Protein AF-A0A7J9DFS8-F1 (afdb_monomer)

Solvent-accessible surface area (backbone atoms only — not comparable to full-atom values): 11452 Å² total; per-residue (Å²): 139,85,85,84,82,80,86,77,83,80,78,73,83,86,70,65,56,73,70,56,47,52,52,53,49,53,52,50,54,52,55,54,50,56,78,73,40,99,62,87,48,68,60,58,54,51,52,51,50,52,50,54,50,52,53,50,48,53,54,49,53,52,53,50,52,51,49,52,52,50,49,56,48,50,52,52,54,48,50,54,44,54,76,72,54,89,82,58,70,66,62,54,52,48,53,54,49,50,51,51,51,51,53,52,50,56,49,49,54,52,53,50,53,54,52,51,54,61,57,62,73,71,71,86,78,89,78,86,83,84,57,73,69,56,53,51,50,44,52,52,50,52,51,51,46,52,51,50,53,51,53,49,53,51,50,51,46,65,81,37,68,74,79,67,71,82,80,53,74,68,64,60,60,65,72,75,64,80,71,86,81,81,78,86,83,132

Mean predicted aligned error: 16.94 Å

pLDDT: mean 71.05, std 12.94, range [41.97, 89.38]

Secondary structure (DSSP, 8-state):
----------PPP----HHHHHHHHHHHHHHHHHHH-SS--HHHHHHHHHHHHHHHHHHHHHHHHHHHHHHHHHHHHHHHHHHT-S--HHHHHHHHHHHHHHHHHHHHHHHHHHHHHHHHTT-------S-HHHHHHHHHHHHHHHHHHHHHHHHHHHH---------GGGHHHHH----------

InterPro domains:
  IPR004320 Protein BPS1, chloroplastic [PF03087] (64-179)

Nearest PDB structures (foldseek):
  8ek4-assembly1_A  TM=5.040E-01  e=9.420E-01  synthetic construct
  7e0g-assembly1_A  TM=3.802E-01  e=1.824E+00  Homo sapiens

Radius of gyration: 29.45 Å; Cα contacts (8 Å, |Δi|>4): 48; chains: 1; bounding box: 46×96×92 Å

Foldseek 3Di:
DDDDDDDDDDDDPPDDDPVVVVVVVVVVVQVVVVVVDPDRAPLNLLVVLLVVLVVLVVVLVVLVVVLVVLLVVLVVVVVVVVVVPDDDPPSVVVSVVVNVVSVVVSVVSLVVSVVVLVVSVPDDDDDDDDDPVVVVVSVVSVVVSVVSSVVSVVVSCVVDVPPDPPPDVPVVVVVPPPDDDDDDDD

Organism: NCBI:txid34281

Structure (mmCIF, N/CA/C/O backbone):
data_AF-A0A7J9DFS8-F1
#
_entry.id   AF-A0A7J9DFS8-F1
#
loop_
_atom_site.group_PDB
_atom_site.id
_atom_site.type_symbol
_atom_site.label_atom_id
_atom_site.label_alt_id
_atom_site.label_comp_id
_atom_site.label_asym_id
_atom_site.label_entity_id
_atom_site.label_seq_id
_atom_site.pdbx_PDB_ins_code
_atom_site.Cartn_x
_atom_site.Cartn_y
_atom_site.Cartn_z
_atom_site.occupancy
_atom_site.B_iso_or_equiv
_atom_site.auth_seq_id
_atom_site.auth_comp_id
_atom_site.auth_asym_id
_atom_site.auth_atom_id
_atom_site.pdbx_PDB_model_num
ATOM 1 N N . MET A 1 1 ? -7.631 63.318 10.198 1.00 44.06 1 MET A N 1
ATOM 2 C CA . MET A 1 1 ? -8.044 62.377 11.264 1.00 44.06 1 MET A CA 1
ATOM 3 C C . MET A 1 1 ? -8.185 60.988 10.648 1.00 44.06 1 MET A C 1
ATOM 5 O O . MET A 1 1 ? -8.944 60.849 9.701 1.00 44.06 1 MET A O 1
ATOM 9 N N . LYS A 1 2 ? -7.389 59.998 11.077 1.00 46.69 2 LYS A N 1
ATOM 10 C CA . LYS A 1 2 ? -7.352 58.640 10.490 1.00 46.69 2 LYS A CA 1
ATOM 11 C C . LYS A 1 2 ? -8.192 57.703 11.367 1.00 46.69 2 LYS A C 1
ATOM 13 O O . LYS A 1 2 ? -7.861 57.527 12.536 1.00 46.69 2 LYS A O 1
ATOM 18 N N . ALA A 1 3 ? -9.269 57.132 10.832 1.00 54.44 3 ALA A N 1
ATOM 19 C CA . ALA A 1 3 ? -10.082 56.155 11.556 1.00 54.44 3 ALA A CA 1
ATOM 20 C C . ALA A 1 3 ? -9.361 54.794 11.597 1.00 54.44 3 ALA A C 1
ATOM 22 O O . ALA A 1 3 ? -8.960 54.269 10.560 1.00 54.44 3 ALA A O 1
ATOM 23 N N . LYS A 1 4 ? -9.173 54.241 12.802 1.00 59.50 4 LYS A N 1
ATOM 24 C CA . LYS A 1 4 ? -8.678 52.874 13.030 1.00 59.50 4 LYS A CA 1
ATOM 25 C C . LYS A 1 4 ? -9.827 51.891 12.801 1.00 59.50 4 LYS A C 1
ATOM 27 O O . LYS A 1 4 ? -10.787 51.896 13.566 1.00 59.50 4 LYS A O 1
ATOM 32 N N . SER A 1 5 ? -9.725 51.035 11.789 1.00 57.22 5 SER A N 1
ATOM 33 C CA . SER A 1 5 ? -10.599 49.870 11.640 1.00 57.22 5 SER A CA 1
ATOM 34 C C . SER A 1 5 ? -9.994 48.671 12.380 1.00 57.22 5 SER A C 1
ATOM 36 O O . SER A 1 5 ? -8.874 48.248 12.104 1.00 57.22 5 SER A O 1
ATOM 38 N N . HIS A 1 6 ? -10.736 48.119 13.342 1.00 59.75 6 HIS A N 1
ATOM 39 C CA . HIS A 1 6 ? -10.428 46.821 13.939 1.00 59.75 6 HIS A CA 1
ATOM 40 C C . HIS A 1 6 ? -11.110 45.730 13.112 1.00 59.75 6 HIS A C 1
ATOM 42 O O . HIS A 1 6 ? -12.331 45.588 13.157 1.00 59.75 6 HIS A O 1
ATOM 48 N N . ALA A 1 7 ? -10.324 44.955 12.365 1.00 56.62 7 ALA A N 1
ATOM 49 C CA . ALA A 1 7 ? -10.791 43.700 11.792 1.00 56.62 7 ALA A CA 1
ATOM 50 C C . ALA A 1 7 ? -11.030 42.706 12.943 1.00 56.62 7 ALA A C 1
ATOM 52 O O . ALA A 1 7 ? -10.085 42.251 13.584 1.00 56.62 7 ALA A O 1
ATOM 53 N N . ARG A 1 8 ? -12.298 42.420 13.257 1.00 62.53 8 ARG A N 1
ATOM 54 C CA . ARG A 1 8 ? -12.674 41.332 14.168 1.00 62.53 8 ARG A CA 1
ATOM 55 C C . ARG A 1 8 ? -12.737 40.041 13.358 1.00 62.53 8 ARG A C 1
ATOM 57 O O . ARG A 1 8 ? -13.562 39.921 12.458 1.00 62.53 8 ARG A O 1
ATOM 64 N N . SER A 1 9 ? -11.845 39.102 13.657 1.00 63.22 9 SER A N 1
ATOM 65 C CA . SER A 1 9 ? -11.876 37.758 13.082 1.00 63.22 9 SER A CA 1
ATOM 66 C C . SER A 1 9 ? -13.084 37.002 13.630 1.00 63.22 9 SER A C 1
ATOM 68 O O . SER A 1 9 ? -13.204 36.822 14.840 1.00 63.22 9 SER A O 1
ATOM 70 N N . ASN A 1 10 ? -13.966 36.547 12.745 1.00 58.59 10 ASN A N 1
ATOM 71 C CA . ASN A 1 10 ? -15.066 35.664 13.110 1.00 58.59 10 ASN A CA 1
ATOM 72 C C . ASN A 1 10 ? -14.534 34.225 13.111 1.00 58.59 10 ASN A C 1
ATOM 74 O O . ASN A 1 10 ? -14.254 33.671 12.048 1.00 58.59 10 ASN A O 1
ATOM 78 N N . SER A 1 11 ? -14.350 33.626 14.287 1.00 65.75 11 SER A N 1
ATOM 79 C CA . SER A 1 11 ? -14.061 32.197 14.405 1.00 65.75 11 SER A CA 1
ATOM 80 C C . SER A 1 11 ? -15.321 31.390 14.084 1.00 65.75 11 SER A C 1
ATOM 82 O O . SER A 1 11 ? -16.392 31.631 14.639 1.00 65.75 11 SER A O 1
ATOM 84 N N . LEU A 1 12 ? -15.192 30.424 13.172 1.00 60.19 12 LEU A N 1
ATOM 85 C CA . LEU A 1 12 ? -16.220 29.409 12.945 1.00 60.19 12 LEU A CA 1
ATOM 86 C C . LEU A 1 12 ? -16.401 28.582 14.231 1.00 60.19 12 LEU A C 1
ATOM 88 O O . LEU A 1 12 ? -15.422 28.368 14.950 1.00 60.19 12 LEU A O 1
ATOM 92 N N . PRO A 1 13 ? -17.619 28.111 14.547 1.00 59.66 13 PRO A N 1
ATOM 93 C CA . PRO A 1 13 ? -17.831 27.291 15.730 1.00 59.66 13 PRO A CA 1
ATOM 94 C C . PRO A 1 13 ? -17.006 26.002 15.628 1.00 59.66 13 PRO A C 1
ATOM 96 O O . PRO A 1 13 ? -17.228 25.181 14.745 1.00 59.66 13 PRO A O 1
ATOM 99 N N . SER A 1 14 ? -16.087 25.798 16.573 1.00 61.72 14 SER A N 1
ATOM 100 C CA . SER A 1 14 ? -15.217 24.614 16.692 1.00 61.72 14 SER A CA 1
ATOM 101 C C . SER A 1 14 ? -15.959 23.339 17.113 1.00 61.72 14 SER A C 1
ATOM 103 O O . SER A 1 14 ? -15.336 22.377 17.553 1.00 61.72 14 SER A O 1
ATOM 105 N N . LYS A 1 15 ? -17.295 23.350 17.091 1.00 64.19 15 LYS A N 1
ATOM 106 C CA . LYS A 1 15 ? -18.105 22.268 17.642 1.00 64.19 15 LYS A CA 1
ATOM 107 C C . LYS A 1 15 ? -18.129 21.119 16.643 1.00 64.19 15 LYS A C 1
ATOM 109 O O . LYS A 1 15 ? -18.792 21.208 15.611 1.00 64.19 15 LYS A O 1
ATOM 114 N N . SER A 1 16 ? -17.397 20.056 16.968 1.00 70.69 16 SER A N 1
ATOM 115 C CA . SER A 1 16 ? -17.467 18.772 16.277 1.00 70.69 16 SER A CA 1
ATOM 116 C C . SER A 1 16 ? -18.929 18.335 16.174 1.00 70.69 16 SER A C 1
ATOM 118 O O . SER A 1 16 ? -19.709 18.516 17.113 1.00 70.69 16 SER A O 1
ATOM 120 N N . HIS A 1 17 ? -19.309 17.764 15.031 1.00 77.25 17 HIS A N 1
ATOM 121 C CA . HIS A 1 17 ? -20.643 17.198 14.845 1.00 77.25 17 HIS A CA 1
ATOM 122 C C . HIS A 1 17 ? -20.940 16.185 15.972 1.00 77.25 17 HIS A C 1
ATOM 124 O O . HIS A 1 17 ? -20.029 15.440 16.341 1.00 77.25 17 HIS A O 1
ATOM 130 N N . PRO A 1 18 ? -22.173 16.105 16.509 1.00 76.94 18 PRO A N 1
ATOM 131 C CA . PRO A 1 18 ? -22.502 15.251 17.659 1.00 76.94 18 PRO A CA 1
ATOM 132 C C . PRO A 1 18 ? -22.062 13.787 17.496 1.00 76.94 18 PRO A C 1
ATOM 134 O O . PRO A 1 18 ? -21.593 13.178 18.448 1.00 76.94 18 PRO A O 1
ATOM 137 N N . VAL A 1 19 ? -22.113 13.254 16.270 1.00 77.81 19 VAL A N 1
ATOM 138 C CA . VAL A 1 19 ? -21.609 11.904 15.940 1.00 77.81 19 VAL A CA 1
ATOM 139 C C . VAL A 1 19 ? -20.087 11.784 16.093 1.00 77.81 19 VAL A C 1
ATOM 141 O O . VAL A 1 19 ? -19.592 10.782 16.593 1.00 77.81 19 VAL A O 1
ATOM 144 N N . VAL A 1 20 ? -19.330 12.802 15.680 1.00 79.44 20 VAL A N 1
ATOM 145 C CA . VAL A 1 20 ? -17.862 12.810 15.801 1.00 79.44 20 VAL A CA 1
ATOM 146 C C . VAL A 1 20 ? -17.455 12.930 17.268 1.00 79.44 20 VAL A C 1
ATOM 148 O O . VAL A 1 20 ? -16.532 12.248 17.703 1.00 79.44 20 VAL A O 1
ATOM 151 N N . ALA A 1 21 ? -18.184 13.734 18.045 1.00 81.44 21 ALA A N 1
ATOM 152 C CA . ALA A 1 21 ? -17.943 13.891 19.475 1.00 81.44 21 ALA A CA 1
ATOM 153 C C . ALA A 1 21 ? -18.156 12.581 20.263 1.00 81.44 21 ALA A C 1
ATOM 155 O O . ALA A 1 21 ? -17.351 12.278 21.143 1.00 81.44 21 ALA A O 1
ATOM 156 N N . ASP A 1 22 ? -19.184 11.790 19.926 1.00 79.06 22 ASP A N 1
ATOM 157 C CA . ASP A 1 22 ? -19.428 10.468 20.535 1.00 79.06 22 ASP A CA 1
ATOM 158 C C . ASP A 1 22 ? -18.284 9.485 20.241 1.00 79.06 22 ASP A C 1
ATOM 160 O O . ASP A 1 22 ? -17.769 8.813 21.136 1.00 79.06 22 ASP A O 1
ATOM 164 N N . VAL A 1 23 ? -17.812 9.453 18.990 1.00 81.12 23 VAL A N 1
ATOM 165 C CA . VAL A 1 23 ? -16.669 8.618 18.590 1.00 81.12 23 VAL A CA 1
ATOM 166 C C . VAL A 1 23 ? -15.392 9.044 19.321 1.00 81.12 23 VAL A C 1
ATOM 168 O O . VAL A 1 23 ? -14.658 8.197 19.828 1.00 81.12 23 VAL A O 1
ATOM 171 N N . GLU A 1 24 ? -15.125 10.346 19.425 1.00 82.50 24 GLU A N 1
ATOM 172 C CA . GLU A 1 24 ? -13.959 10.878 20.142 1.00 82.50 24 GLU A CA 1
ATOM 173 C C . GLU A 1 24 ? -13.991 10.580 21.647 1.00 82.50 24 GLU A C 1
ATOM 175 O O . GLU A 1 24 ? -12.938 10.379 22.258 1.00 82.50 24 GLU A O 1
ATOM 180 N N . ASP A 1 25 ? -15.169 10.569 22.269 1.00 81.88 25 ASP A N 1
ATOM 181 C CA . ASP A 1 25 ? -15.323 10.189 23.674 1.00 81.88 25 ASP A CA 1
ATOM 182 C C . ASP A 1 25 ? -15.061 8.692 23.886 1.00 81.88 25 ASP A C 1
ATOM 184 O O . ASP A 1 25 ? -14.242 8.308 24.726 1.00 81.88 25 ASP A O 1
ATOM 188 N N . LYS A 1 26 ? -15.636 7.840 23.031 1.00 75.69 26 LYS A N 1
ATOM 189 C CA . LYS A 1 26 ? -15.405 6.388 23.042 1.00 75.69 26 LYS A CA 1
ATOM 190 C C . LYS A 1 26 ? -13.932 6.035 22.822 1.00 75.69 26 LYS A C 1
ATOM 192 O O . LYS A 1 26 ? -13.390 5.186 23.528 1.00 75.69 26 LYS A O 1
ATOM 197 N N . LEU A 1 27 ? -13.240 6.743 21.927 1.00 77.00 27 LEU A N 1
ATOM 198 C CA . LEU A 1 27 ? -11.791 6.605 21.728 1.00 77.00 27 LEU A CA 1
ATOM 199 C C . LEU A 1 27 ? -10.979 7.043 22.957 1.00 77.00 27 LEU A C 1
ATOM 201 O O . LEU A 1 27 ? -9.977 6.408 23.293 1.00 77.00 27 LEU A O 1
ATOM 205 N N . ARG A 1 28 ? -11.401 8.107 23.653 1.00 82.12 28 ARG A N 1
ATOM 206 C CA . ARG A 1 28 ? -10.766 8.546 24.906 1.00 82.12 28 ARG A CA 1
ATOM 207 C C . ARG A 1 28 ? -10.948 7.522 26.024 1.00 82.12 28 ARG A C 1
ATOM 209 O O . ARG A 1 28 ? -9.973 7.224 26.714 1.00 82.12 28 ARG A O 1
ATOM 216 N N . ARG A 1 29 ? -12.142 6.938 26.164 1.00 77.56 29 ARG A N 1
ATOM 217 C CA . ARG A 1 29 ? -12.419 5.851 27.120 1.00 77.56 29 ARG A CA 1
ATOM 218 C C . ARG A 1 29 ? -11.565 4.614 26.823 1.00 77.56 29 ARG A C 1
ATOM 220 O O . ARG A 1 29 ? -10.942 4.083 27.737 1.00 77.56 29 ARG A O 1
ATOM 227 N N . LEU A 1 30 ? -11.444 4.215 25.554 1.00 73.19 30 LEU A N 1
ATOM 228 C CA . LEU A 1 30 ? -10.582 3.099 25.136 1.00 73.19 30 LEU A CA 1
ATOM 229 C C . LEU A 1 30 ? -9.111 3.318 25.502 1.00 73.19 30 LEU A C 1
ATOM 231 O O . LEU A 1 30 ? -8.469 2.422 26.047 1.00 73.19 30 LEU A O 1
ATOM 235 N N . ARG A 1 31 ? -8.592 4.527 25.270 1.00 77.44 31 ARG A N 1
ATOM 236 C CA . ARG A 1 31 ? -7.222 4.898 25.651 1.00 77.44 31 ARG A CA 1
ATOM 237 C C . ARG A 1 31 ? -6.998 4.837 27.167 1.00 77.44 31 ARG A C 1
ATOM 239 O O . ARG A 1 31 ? -5.918 4.461 27.610 1.00 77.44 31 ARG A O 1
ATOM 246 N N . ALA A 1 32 ? -7.997 5.202 27.968 1.00 75.19 32 ALA A N 1
ATOM 247 C CA . ALA A 1 32 ? -7.900 5.124 29.425 1.00 75.19 32 ALA A CA 1
ATOM 248 C C . ALA A 1 32 ? -7.839 3.667 29.932 1.00 75.19 32 ALA A C 1
ATOM 250 O O . ALA A 1 32 ? -7.076 3.376 30.854 1.00 75.19 32 ALA A O 1
ATOM 251 N N . LEU A 1 33 ? -8.584 2.754 29.296 1.00 69.38 33 LEU A N 1
ATOM 252 C CA . LEU A 1 33 ? -8.577 1.316 29.603 1.00 69.38 33 LEU A CA 1
ATOM 253 C C . LEU A 1 33 ? -7.256 0.637 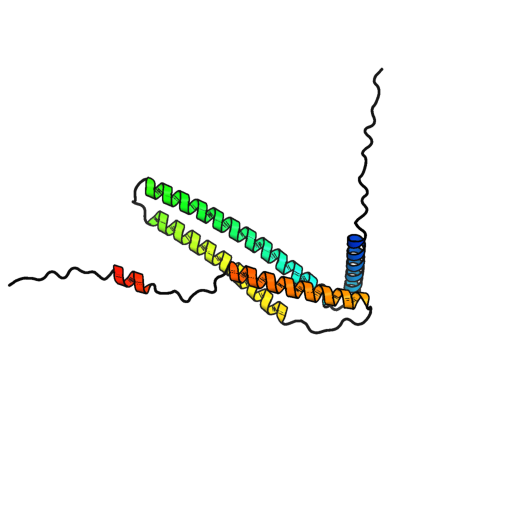29.210 1.00 69.38 33 LEU A C 1
ATOM 255 O O . LEU A 1 33 ? -6.775 -0.248 29.914 1.00 69.38 33 LEU A O 1
ATOM 259 N N . GLU A 1 34 ? -6.630 1.081 28.120 1.00 66.62 34 GLU A N 1
ATOM 260 C CA . GLU A 1 34 ? -5.288 0.635 27.724 1.00 66.62 34 GLU A CA 1
ATOM 261 C C . GLU A 1 34 ? -4.221 1.015 28.764 1.00 66.62 34 GLU A C 1
ATOM 263 O O . GLU A 1 34 ? -3.326 0.223 29.042 1.00 66.62 34 GLU A O 1
ATOM 268 N N . ALA A 1 35 ? -4.339 2.187 29.397 1.00 70.44 35 ALA A N 1
ATOM 269 C CA . ALA A 1 35 ? -3.394 2.643 30.420 1.00 70.44 35 ALA A CA 1
ATOM 270 C C . ALA A 1 35 ? -3.519 1.901 31.768 1.00 70.44 35 ALA A C 1
ATOM 272 O O . ALA A 1 35 ? -2.604 1.964 32.587 1.00 70.44 35 ALA A O 1
ATOM 273 N N . THR A 1 36 ? -4.642 1.221 32.014 1.00 65.38 36 THR A N 1
ATOM 274 C CA . THR A 1 36 ? -4.932 0.504 33.271 1.00 65.38 36 THR A CA 1
ATOM 275 C C . THR A 1 36 ? -4.829 -1.017 33.146 1.00 65.38 36 THR A C 1
ATOM 277 O O . THR A 1 36 ? -4.690 -1.703 34.158 1.00 65.38 36 THR A O 1
ATOM 280 N N . SER A 1 37 ? -4.855 -1.559 31.926 1.00 57.53 37 SER A N 1
ATOM 281 C CA . SER A 1 37 ? -4.790 -2.996 31.653 1.00 57.53 37 SER A CA 1
ATOM 282 C C . SER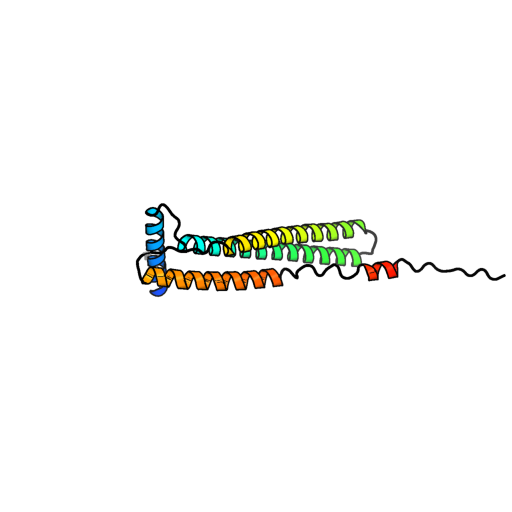 A 1 37 ? -3.389 -3.425 31.213 1.00 57.53 37 SER A C 1
ATOM 284 O O . SER A 1 37 ? -2.854 -2.934 30.224 1.00 57.53 37 SER A O 1
ATOM 286 N N . SER A 1 38 ? -2.819 -4.431 31.881 1.00 51.16 38 SER A N 1
ATOM 287 C CA . SER A 1 38 ? -1.547 -5.051 31.473 1.00 51.16 38 SER A CA 1
ATOM 288 C C . SER A 1 38 ? -1.650 -5.875 30.174 1.00 51.16 38 SER A C 1
ATOM 290 O O . SER A 1 38 ? -0.627 -6.365 29.691 1.00 51.16 38 SER A O 1
ATOM 292 N N . SER A 1 39 ? -2.851 -6.070 29.611 1.00 53.47 39 SER A N 1
ATOM 293 C CA . SER A 1 39 ? -3.065 -6.830 28.374 1.00 53.47 39 SER A CA 1
ATOM 294 C C . SER A 1 39 ? -3.793 -5.994 27.311 1.00 53.47 39 SER A C 1
ATOM 296 O O . SER A 1 39 ? -4.814 -5.373 27.624 1.00 53.47 39 SER A O 1
ATOM 298 N N . PRO A 1 40 ? -3.322 -5.982 26.048 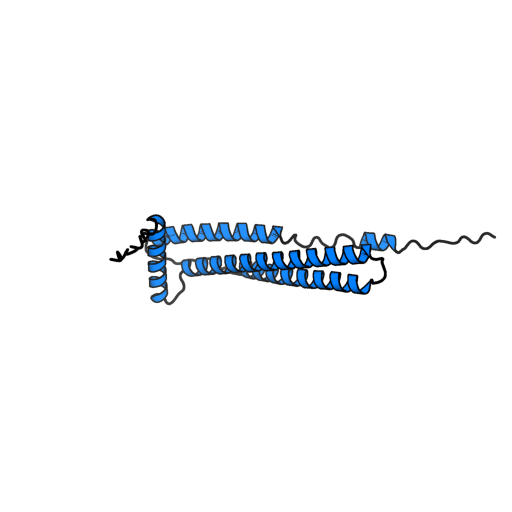1.00 57.72 40 PRO A N 1
ATOM 299 C CA . PRO A 1 40 ? -3.981 -5.244 24.978 1.00 57.72 40 PRO A CA 1
ATOM 300 C C . PRO A 1 40 ? -5.354 -5.852 24.682 1.00 57.72 40 PRO A C 1
ATOM 302 O O . PRO A 1 40 ? -5.455 -7.029 24.309 1.00 57.72 40 PRO 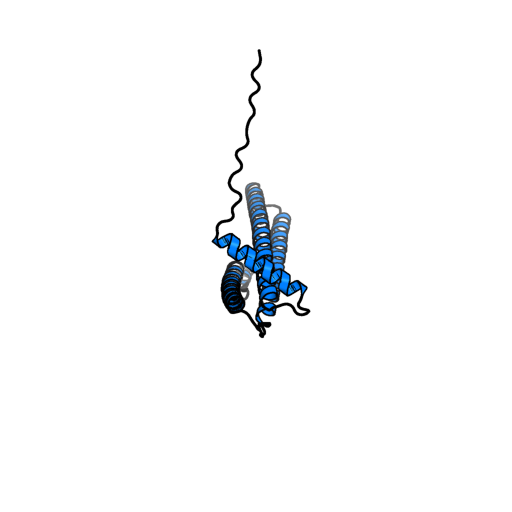A O 1
ATOM 305 N N . SER A 1 41 ? -6.399 -5.032 24.831 1.00 68.75 41 SER A N 1
ATOM 306 C CA . SER A 1 41 ? -7.768 -5.400 24.465 1.00 68.75 41 SER A CA 1
ATOM 307 C C . SER A 1 41 ? -7.825 -5.795 22.984 1.00 68.75 41 SER A C 1
ATOM 309 O O . SER A 1 41 ? -7.038 -5.312 22.161 1.00 68.75 41 SER A O 1
ATOM 311 N N . SER A 1 42 ? -8.743 -6.694 22.623 1.00 68.69 42 SER A N 1
ATOM 312 C CA . SER A 1 42 ? -8.975 -7.074 21.219 1.00 68.69 42 SER A CA 1
ATOM 313 C C . SER A 1 42 ? -9.196 -5.844 20.329 1.00 68.69 42 SER A C 1
ATOM 315 O O . SER A 1 42 ? -8.668 -5.770 19.228 1.00 68.69 42 SER A O 1
ATOM 317 N N . LEU A 1 43 ? -9.858 -4.822 20.867 1.00 73.25 43 LEU A N 1
ATOM 318 C CA . LEU A 1 43 ? -10.092 -3.529 20.229 1.00 73.25 43 LEU A CA 1
ATOM 319 C C . LEU A 1 43 ? -8.805 -2.801 19.816 1.00 73.25 43 LEU A C 1
ATOM 321 O O . LEU A 1 43 ? -8.700 -2.347 18.676 1.00 73.25 43 LEU A O 1
ATOM 325 N N . CYS A 1 44 ? -7.803 -2.721 20.697 1.00 74.81 44 CYS A N 1
ATOM 326 C CA . CYS A 1 44 ? -6.520 -2.094 20.365 1.00 74.81 44 CYS A CA 1
ATOM 327 C C . CYS A 1 44 ? -5.793 -2.849 19.240 1.00 74.81 44 CYS A C 1
ATOM 329 O O . CYS A 1 44 ? -5.182 -2.227 18.370 1.00 74.81 44 CYS A O 1
ATOM 331 N N . LYS A 1 45 ? -5.898 -4.184 19.215 1.00 76.75 45 LYS A N 1
ATOM 332 C CA . LYS A 1 45 ? -5.298 -5.023 18.163 1.00 76.75 45 LYS A CA 1
ATOM 333 C C . LYS A 1 45 ? -5.971 -4.796 16.809 1.00 76.75 45 LYS A C 1
ATOM 335 O O . LYS A 1 45 ? -5.266 -4.662 15.809 1.00 76.75 45 LYS A O 1
ATOM 340 N N . ASN A 1 46 ? -7.298 -4.682 16.773 1.00 79.12 46 ASN A N 1
ATOM 341 C CA . ASN A 1 46 ? -8.044 -4.405 15.542 1.00 79.12 46 ASN A CA 1
ATOM 342 C C . ASN A 1 46 ? -7.709 -3.013 14.989 1.00 79.12 46 ASN A C 1
ATOM 344 O O . ASN A 1 46 ? -7.472 -2.853 13.793 1.00 79.12 46 ASN A O 1
ATOM 348 N N . LEU A 1 47 ? -7.625 -2.000 15.859 1.00 82.25 47 LEU A N 1
ATOM 349 C CA . LEU A 1 47 ? -7.246 -0.640 15.462 1.00 82.25 47 LEU A CA 1
ATOM 350 C C . LEU A 1 47 ? -5.808 -0.573 14.933 1.00 82.25 47 LEU A C 1
ATOM 352 O O . LEU A 1 47 ? -5.561 0.069 13.910 1.00 82.25 47 LEU A O 1
ATOM 356 N N . ALA A 1 48 ? -4.868 -1.264 15.584 1.00 82.38 48 ALA A N 1
ATOM 357 C CA . ALA A 1 48 ? -3.502 -1.397 15.086 1.00 82.38 48 ALA A CA 1
ATOM 358 C C . ALA A 1 48 ? -3.474 -2.097 13.716 1.00 82.38 48 ALA A C 1
ATOM 360 O O . ALA A 1 48 ? -2.815 -1.621 12.793 1.00 82.38 48 ALA A O 1
ATOM 361 N N . THR A 1 49 ? -4.264 -3.160 13.556 1.00 82.00 49 THR A N 1
ATOM 362 C CA . THR A 1 49 ? -4.387 -3.912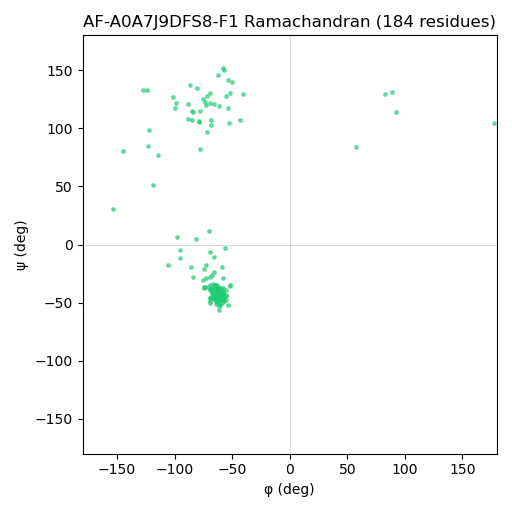 12.300 1.00 82.00 49 THR A CA 1
ATOM 363 C C . THR A 1 49 ? -4.921 -3.048 11.163 1.00 82.00 49 THR A C 1
ATOM 365 O O . THR A 1 49 ? -4.338 -3.016 10.077 1.00 82.00 49 THR A O 1
ATOM 368 N N . LEU A 1 50 ? -5.989 -2.290 11.415 1.00 85.31 50 LEU A N 1
ATOM 369 C CA . LEU A 1 50 ? -6.543 -1.339 10.456 1.00 85.31 50 LEU A CA 1
ATOM 370 C C . LEU A 1 50 ? -5.505 -0.287 10.061 1.00 85.31 50 LEU A C 1
ATOM 372 O O . LEU A 1 50 ? -5.319 -0.034 8.871 1.00 85.31 50 LEU A O 1
ATOM 376 N N . LYS A 1 51 ? -4.788 0.288 11.032 1.00 87.25 51 LYS A N 1
ATOM 377 C CA . LYS A 1 51 ? -3.745 1.286 10.771 1.00 87.25 51 LYS A CA 1
ATOM 378 C C . LYS A 1 51 ? -2.640 0.738 9.862 1.00 87.25 51 LYS A C 1
ATOM 380 O O . LYS A 1 51 ? -2.325 1.365 8.854 1.00 87.25 51 LYS A O 1
ATOM 385 N N . GLU A 1 52 ? -2.086 -0.429 10.184 1.00 86.50 52 GLU A N 1
ATOM 386 C CA . GLU A 1 52 ? -1.041 -1.069 9.371 1.00 86.50 52 GLU A CA 1
ATOM 387 C C . GLU A 1 52 ? -1.524 -1.362 7.945 1.00 86.50 52 GLU A C 1
ATOM 389 O O . GLU A 1 52 ? -0.780 -1.202 6.973 1.00 86.50 52 GLU A O 1
ATOM 394 N N . MET A 1 53 ? -2.789 -1.759 7.802 1.00 85.31 53 MET A N 1
ATOM 395 C CA . MET A 1 53 ? -3.400 -2.005 6.503 1.00 85.31 53 MET A CA 1
ATOM 396 C C . MET A 1 53 ? -3.494 -0.712 5.675 1.00 85.31 53 MET A C 1
ATOM 398 O O . MET A 1 53 ? -3.094 -0.706 4.510 1.00 85.31 53 MET A O 1
ATOM 402 N N . TYR A 1 54 ? -3.952 0.395 6.270 1.00 86.81 54 TYR A N 1
ATOM 403 C CA . TYR A 1 54 ? -3.997 1.703 5.604 1.00 86.81 54 TYR A CA 1
ATOM 404 C C . TYR A 1 54 ? -2.604 2.203 5.200 1.00 86.81 54 TYR A C 1
ATOM 406 O O . TYR A 1 54 ? -2.426 2.640 4.062 1.00 86.81 54 TYR A O 1
ATOM 414 N N . GLU A 1 55 ? -1.602 2.076 6.074 1.00 88.31 55 GLU A N 1
ATOM 415 C CA . GLU A 1 55 ? -0.216 2.436 5.747 1.00 88.31 55 GLU A CA 1
ATOM 416 C C . GLU A 1 55 ? 0.346 1.571 4.608 1.00 88.31 55 GLU A C 1
ATOM 418 O O . GLU A 1 55 ? 1.011 2.085 3.706 1.00 88.31 55 GLU A O 1
ATOM 423 N N . CYS A 1 56 ? 0.064 0.263 4.583 1.00 84.44 56 CYS A N 1
ATOM 424 C CA . CYS A 1 56 ? 0.452 -0.572 3.444 1.00 84.44 56 CYS A CA 1
ATOM 425 C C . CYS A 1 56 ? -0.231 -0.111 2.143 1.00 84.44 56 CYS A C 1
ATOM 427 O O . CYS A 1 56 ? 0.411 -0.118 1.090 1.00 84.44 56 CYS A O 1
ATOM 429 N N . ALA A 1 57 ? -1.506 0.293 2.194 1.00 85.19 57 ALA A N 1
ATOM 430 C CA . ALA A 1 57 ? -2.245 0.739 1.010 1.00 85.19 57 ALA A CA 1
ATOM 431 C C . ALA A 1 57 ? -1.583 1.965 0.400 1.00 85.19 57 ALA A C 1
ATOM 433 O O . ALA A 1 57 ? -1.324 1.993 -0.802 1.00 85.19 57 ALA A O 1
ATOM 434 N N . ASP A 1 58 ? -1.289 2.950 1.241 1.00 87.00 58 ASP A N 1
ATOM 435 C CA . ASP A 1 58 ? -0.692 4.205 0.810 1.00 87.00 58 ASP A CA 1
ATOM 436 C C . ASP A 1 58 ? 0.698 3.970 0.205 1.00 87.00 58 ASP A C 1
ATOM 438 O O . ASP A 1 58 ? 0.974 4.375 -0.927 1.00 87.00 58 ASP A O 1
ATOM 442 N N . ASN A 1 59 ? 1.527 3.164 0.877 1.00 87.06 59 ASN A N 1
ATOM 443 C CA . ASN A 1 59 ? 2.839 2.758 0.371 1.00 87.06 59 ASN A CA 1
ATOM 444 C C . ASN A 1 59 ? 2.757 2.024 -0.979 1.00 87.06 59 ASN A C 1
ATOM 446 O O . ASN A 1 59 ? 3.576 2.264 -1.876 1.00 87.06 59 ASN A O 1
ATOM 450 N N . LEU A 1 60 ? 1.782 1.124 -1.146 1.00 83.56 60 LEU A N 1
ATOM 451 C CA . LEU A 1 60 ? 1.564 0.392 -2.393 1.00 83.56 60 LEU A CA 1
ATOM 452 C C . LEU A 1 60 ? 1.121 1.325 -3.524 1.00 83.56 60 LEU A C 1
ATOM 454 O O . LEU A 1 60 ? 1.646 1.221 -4.637 1.00 83.56 60 LEU A O 1
ATOM 458 N N . LEU A 1 61 ? 0.169 2.220 -3.258 1.00 85.88 61 LEU A N 1
ATOM 459 C CA . LEU A 1 61 ? -0.341 3.183 -4.234 1.00 85.88 61 LEU A CA 1
ATOM 460 C C . LEU A 1 61 ? 0.761 4.144 -4.680 1.00 85.88 61 LEU A C 1
ATOM 462 O O . LEU A 1 61 ? 0.938 4.352 -5.883 1.00 85.88 61 LEU A O 1
ATOM 466 N N . HIS A 1 62 ? 1.546 4.662 -3.735 1.00 87.38 62 HIS A N 1
ATOM 467 C CA . HIS A 1 62 ? 2.687 5.527 -4.014 1.00 87.38 62 HIS A CA 1
ATOM 468 C C . HIS A 1 62 ? 3.734 4.811 -4.879 1.00 87.38 62 HIS A C 1
ATOM 470 O O . HIS A 1 62 ? 4.051 5.265 -5.978 1.00 87.38 62 HIS A O 1
ATOM 476 N N . SER A 1 63 ? 4.167 3.617 -4.459 1.00 81.12 63 SER A N 1
ATOM 477 C CA . SER A 1 63 ? 5.149 2.815 -5.205 1.00 81.12 63 SER A CA 1
ATOM 478 C C . SER A 1 63 ? 4.666 2.461 -6.616 1.00 81.12 63 SER A C 1
ATOM 480 O O . SER A 1 63 ? 5.439 2.476 -7.575 1.00 81.12 63 SER A O 1
ATOM 482 N N . SER A 1 64 ? 3.377 2.144 -6.767 1.00 80.50 64 SER A N 1
ATOM 483 C CA . SER A 1 64 ? 2.777 1.815 -8.066 1.00 80.50 64 SER A CA 1
ATOM 484 C C . SER A 1 64 ? 2.734 3.029 -8.992 1.00 80.50 64 SER A C 1
ATOM 486 O O . SER A 1 64 ? 3.047 2.912 -10.178 1.00 80.50 64 SER A O 1
ATOM 488 N N . LYS A 1 65 ? 2.389 4.206 -8.458 1.00 88.31 65 LYS A N 1
ATOM 489 C CA . LYS A 1 65 ? 2.395 5.474 -9.195 1.00 88.31 65 LYS A CA 1
ATOM 490 C C . LYS A 1 65 ? 3.797 5.832 -9.690 1.00 88.31 65 LYS A C 1
ATOM 492 O O . LYS A 1 65 ? 3.947 6.231 -10.849 1.00 88.31 65 LYS A O 1
ATOM 497 N N . ASP A 1 66 ? 4.814 5.646 -8.856 1.00 85.56 66 ASP A N 1
ATOM 498 C CA . ASP A 1 66 ? 6.206 5.910 -9.222 1.00 85.56 66 ASP A CA 1
ATOM 499 C C . ASP A 1 66 ? 6.695 4.946 -10.302 1.00 85.56 66 ASP A C 1
ATOM 501 O O . ASP A 1 66 ? 7.252 5.374 -11.315 1.00 85.56 66 ASP A O 1
ATOM 505 N N . ALA A 1 67 ? 6.415 3.650 -10.146 1.00 79.06 67 ALA A N 1
ATOM 506 C CA . ALA A 1 67 ? 6.753 2.641 -11.143 1.00 79.06 67 ALA A CA 1
ATOM 507 C C . ALA A 1 67 ? 6.078 2.928 -12.495 1.00 79.06 67 ALA A C 1
ATOM 509 O O . ALA A 1 67 ? 6.733 2.883 -13.537 1.00 79.06 67 ALA A O 1
ATOM 510 N N . LEU A 1 68 ? 4.788 3.281 -12.499 1.00 83.06 68 LEU A N 1
ATOM 511 C CA . LEU A 1 68 ? 4.067 3.665 -13.717 1.00 83.06 68 LEU A CA 1
ATOM 512 C C . LEU A 1 68 ? 4.655 4.921 -14.365 1.00 83.06 68 LEU A C 1
ATOM 514 O O . LEU A 1 68 ? 4.769 4.987 -15.590 1.00 83.06 68 LEU A O 1
ATOM 518 N N . SER A 1 69 ? 5.064 5.899 -13.560 1.00 87.19 69 SER A N 1
ATOM 519 C CA . SER A 1 69 ? 5.704 7.121 -14.053 1.00 87.19 69 SER A CA 1
ATOM 520 C C . SER A 1 69 ? 7.055 6.822 -14.708 1.00 87.19 69 SER A C 1
ATOM 522 O O . SER A 1 69 ? 7.317 7.312 -15.810 1.00 87.19 69 SER A O 1
ATOM 524 N N . GLN A 1 70 ? 7.871 5.95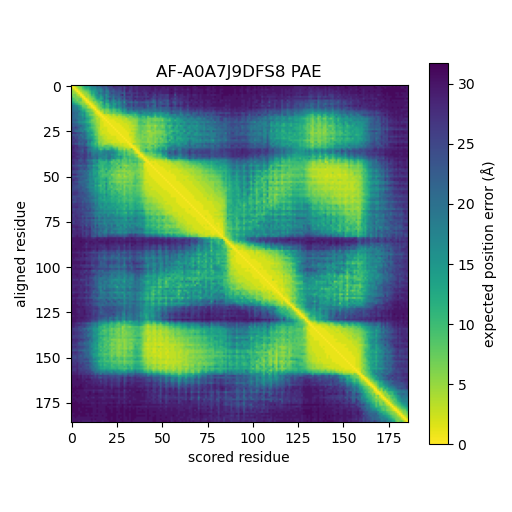2 -14.101 1.00 80.38 70 GLN A N 1
ATOM 525 C CA . GLN A 1 70 ? 9.131 5.476 -14.684 1.00 80.38 70 GLN A CA 1
ATOM 526 C C . GLN A 1 70 ? 8.901 4.712 -15.991 1.00 80.38 70 GLN A C 1
ATOM 528 O O . GLN A 1 70 ? 9.564 4.996 -16.986 1.00 80.38 70 GLN A O 1
ATOM 533 N N . ILE A 1 71 ? 7.918 3.805 -16.032 1.00 80.69 71 ILE A N 1
ATOM 534 C CA . ILE A 1 71 ? 7.550 3.062 -17.249 1.00 80.69 71 ILE A CA 1
ATOM 535 C C . ILE A 1 71 ? 7.137 4.028 -18.360 1.00 80.69 71 ILE A C 1
ATOM 537 O O . ILE A 1 71 ? 7.614 3.908 -19.486 1.00 80.69 71 ILE A O 1
ATOM 541 N N . LYS A 1 72 ? 6.297 5.022 -18.053 1.00 85.19 72 LYS A N 1
ATOM 542 C CA . LYS A 1 72 ? 5.871 6.044 -19.019 1.00 85.19 72 LYS A CA 1
ATOM 543 C C . LYS A 1 72 ? 7.055 6.862 -19.547 1.00 85.19 72 LYS A C 1
ATOM 545 O O . LYS A 1 72 ? 7.062 7.232 -20.720 1.00 85.19 72 LYS A O 1
ATOM 550 N N . GLY A 1 73 ? 8.035 7.166 -18.695 1.00 84.38 73 GLY A N 1
ATOM 551 C CA . GLY A 1 73 ? 9.303 7.783 -19.094 1.00 84.38 73 GLY A CA 1
ATOM 552 C C . GLY A 1 73 ? 10.091 6.897 -20.053 1.00 84.38 73 GLY A C 1
ATOM 553 O O . GLY A 1 73 ? 10.324 7.280 -21.195 1.00 84.38 73 GLY A O 1
ATOM 554 N N . CYS A 1 74 ? 10.370 5.668 -19.626 1.00 77.12 74 CYS A N 1
ATOM 555 C CA . CYS A 1 74 ? 11.100 4.665 -20.392 1.00 77.12 74 CYS A CA 1
ATOM 556 C C . CYS A 1 74 ? 10.489 4.388 -21.769 1.00 77.12 74 CYS A C 1
ATOM 558 O O . CYS A 1 74 ? 11.214 4.319 -22.756 1.00 77.12 74 CYS A O 1
ATOM 560 N N . VAL A 1 75 ? 9.164 4.243 -21.862 1.00 84.12 75 VAL A N 1
ATOM 561 C CA . VAL A 1 75 ? 8.469 4.020 -23.140 1.00 84.12 75 VAL A CA 1
ATOM 562 C C . VAL A 1 75 ? 8.662 5.213 -24.072 1.0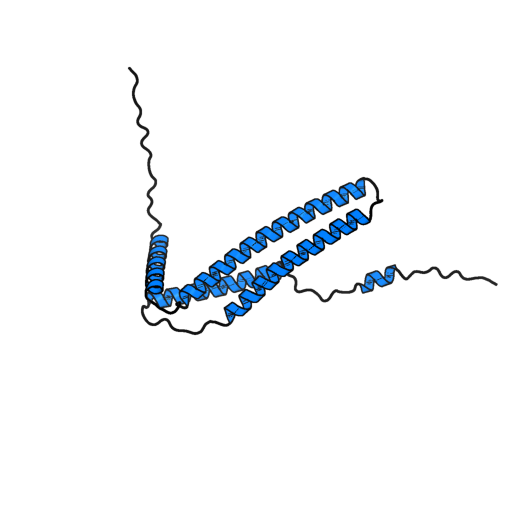0 84.12 75 VAL A C 1
ATOM 564 O O . VAL A 1 75 ? 8.978 5.025 -25.243 1.00 84.12 75 VAL A O 1
ATOM 567 N N . ARG A 1 76 ? 8.550 6.444 -23.563 1.00 86.88 76 ARG A N 1
ATOM 568 C CA . ARG A 1 76 ? 8.775 7.656 -24.362 1.00 86.88 76 ARG A CA 1
ATOM 569 C C . ARG A 1 76 ? 10.225 7.768 -24.838 1.00 86.88 76 ARG A C 1
ATOM 571 O O . ARG A 1 76 ? 10.458 8.134 -25.992 1.00 86.88 76 ARG A O 1
ATOM 578 N N . ASP A 1 77 ? 11.191 7.440 -23.987 1.00 80.94 77 ASP A N 1
ATOM 579 C CA . ASP A 1 77 ? 12.618 7.468 -24.330 1.00 80.94 77 ASP A CA 1
ATOM 580 C C . ASP A 1 77 ? 12.970 6.372 -25.342 1.00 80.94 77 ASP A C 1
ATOM 582 O O . ASP A 1 77 ? 13.720 6.603 -26.298 1.00 80.94 77 ASP A O 1
ATOM 586 N N . PHE A 1 78 ? 12.361 5.196 -25.183 1.00 76.94 78 PHE A N 1
ATOM 587 C CA . PHE A 1 78 ? 12.438 4.093 -26.130 1.00 76.94 78 PHE A CA 1
ATOM 588 C C . PHE A 1 78 ? 11.867 4.487 -27.491 1.00 76.94 78 PHE A C 1
ATOM 590 O O . PHE A 1 78 ? 12.568 4.373 -28.495 1.00 76.94 78 PHE A O 1
ATOM 597 N N . GLU A 1 79 ? 10.641 5.011 -27.542 1.00 83.06 79 GLU A N 1
ATOM 598 C CA . GLU A 1 79 ? 10.028 5.483 -28.784 1.00 83.06 79 GLU A CA 1
ATOM 599 C C . GLU A 1 79 ? 10.870 6.568 -29.455 1.00 83.06 79 GLU A C 1
ATOM 601 O O . GLU A 1 79 ? 11.056 6.558 -30.669 1.00 83.06 79 GLU A O 1
ATOM 606 N N . SER A 1 80 ? 11.410 7.504 -28.677 1.00 84.25 80 SER A N 1
ATOM 607 C CA . SER A 1 80 ? 12.267 8.571 -29.198 1.00 84.25 80 SER A CA 1
ATOM 608 C C . SER A 1 80 ? 13.574 8.015 -29.764 1.00 84.25 80 SER A C 1
ATOM 610 O O . SER A 1 80 ? 14.089 8.514 -30.763 1.00 84.25 80 SER A O 1
ATOM 612 N N . SER A 1 81 ? 14.113 6.955 -29.168 1.00 78.00 81 SER A N 1
ATOM 613 C CA . SER A 1 81 ? 15.298 6.254 -29.668 1.00 78.00 81 SER A CA 1
ATOM 614 C C . SER A 1 81 ? 14.993 5.417 -30.914 1.00 78.00 81 SER A C 1
ATOM 616 O O . SER A 1 81 ? 15.799 5.392 -31.840 1.00 78.00 81 SER A O 1
ATOM 618 N N . LEU A 1 82 ? 13.809 4.802 -30.986 1.00 71.50 82 LEU A N 1
ATOM 619 C CA . LEU A 1 82 ? 13.322 4.089 -32.167 1.00 71.50 82 LEU A CA 1
ATOM 620 C C . LEU A 1 82 ? 13.128 5.051 -33.346 1.00 71.50 82 LEU A C 1
ATOM 622 O O . LEU A 1 82 ? 13.635 4.789 -34.438 1.00 71.50 82 LEU A O 1
ATOM 626 N N . ARG A 1 83 ? 12.484 6.203 -33.100 1.00 79.00 83 ARG A N 1
ATOM 627 C CA . ARG A 1 83 ? 12.319 7.293 -34.076 1.00 79.00 83 ARG A CA 1
ATOM 628 C C . ARG A 1 83 ? 13.667 7.807 -34.592 1.00 79.00 83 ARG A C 1
ATOM 630 O O . ARG A 1 83 ? 13.793 8.090 -35.776 1.00 79.00 83 ARG A O 1
ATOM 637 N N . ARG A 1 84 ? 14.692 7.871 -33.734 1.00 80.75 84 ARG A N 1
ATOM 638 C CA . ARG A 1 84 ? 16.051 8.326 -34.093 1.00 80.75 84 ARG A CA 1
ATOM 639 C C . ARG A 1 84 ? 16.947 7.265 -34.766 1.00 80.75 84 ARG A C 1
ATOM 641 O O . ARG A 1 84 ? 18.082 7.599 -35.089 1.00 80.75 84 ARG A O 1
ATOM 648 N N . LYS A 1 85 ? 16.430 6.060 -35.073 1.00 65.06 85 LYS A N 1
ATOM 649 C CA . LYS A 1 85 ? 17.090 4.921 -35.766 1.00 65.06 85 LYS A CA 1
ATOM 650 C C . LYS A 1 85 ? 17.846 3.937 -34.845 1.00 65.06 85 LYS A C 1
ATOM 652 O O . LYS A 1 85 ? 18.658 4.290 -33.996 1.00 65.06 85 LYS A O 1
ATOM 657 N N . ILE A 1 86 ? 17.560 2.651 -35.068 1.00 59.03 86 ILE A N 1
ATOM 658 C CA . ILE A 1 86 ? 17.937 1.450 -34.299 1.00 59.03 86 ILE A CA 1
ATOM 659 C C . ILE A 1 86 ? 19.448 1.162 -34.377 1.00 59.03 86 ILE A C 1
ATOM 661 O O . ILE A 1 86 ? 19.921 0.601 -35.364 1.00 59.03 86 ILE A O 1
ATOM 665 N N . ARG A 1 87 ? 20.222 1.477 -33.327 1.00 57.62 87 ARG A N 1
ATOM 666 C CA . ARG A 1 87 ? 21.576 0.903 -33.140 1.00 57.62 87 ARG A CA 1
ATOM 667 C C . ARG A 1 87 ? 22.062 0.839 -31.685 1.00 57.62 87 ARG A C 1
ATOM 669 O O . ARG A 1 87 ? 23.258 0.924 -31.447 1.00 57.62 87 ARG A O 1
ATOM 676 N N . CYS A 1 88 ? 21.182 0.675 -30.693 1.00 57.06 88 CYS A N 1
ATOM 677 C CA . CYS A 1 88 ? 21.653 0.467 -29.317 1.00 57.06 88 CYS A CA 1
ATOM 678 C C . CYS A 1 88 ? 20.764 -0.496 -28.521 1.00 57.06 88 CYS A C 1
ATOM 680 O O . CYS A 1 88 ? 19.926 -0.099 -27.715 1.00 57.06 88 CYS A O 1
ATOM 682 N N . LYS A 1 89 ? 20.973 -1.800 -28.747 1.00 61.06 89 LYS A N 1
ATOM 683 C CA . LYS A 1 89 ? 20.345 -2.874 -27.960 1.00 61.06 89 LYS A CA 1
ATOM 684 C C . LYS A 1 89 ? 20.665 -2.769 -26.461 1.00 61.06 89 LYS A C 1
ATOM 686 O O . LYS A 1 89 ? 19.835 -3.185 -25.663 1.00 61.06 89 LYS A O 1
ATOM 691 N N . SER A 1 90 ? 21.816 -2.212 -26.060 1.00 68.31 90 SER A N 1
ATOM 692 C CA . SER A 1 90 ? 22.188 -2.147 -24.635 1.00 68.31 90 SER A CA 1
ATOM 693 C C . SER A 1 90 ? 21.338 -1.150 -23.837 1.00 68.31 90 SER A C 1
ATOM 695 O O . SER A 1 90 ? 20.948 -1.462 -22.717 1.00 68.31 90 SER A O 1
ATOM 697 N N . SER A 1 91 ? 20.962 -0.008 -24.431 1.00 67.12 91 SER A N 1
ATOM 698 C CA . SER A 1 91 ? 20.038 0.958 -23.814 1.00 67.12 91 SER A CA 1
ATOM 699 C C . SER A 1 91 ? 18.663 0.330 -23.556 1.00 67.12 91 SER A C 1
ATOM 701 O O . SER A 1 91 ? 18.126 0.449 -22.458 1.00 67.12 91 SER A O 1
ATOM 703 N N . LEU A 1 92 ? 18.146 -0.441 -24.519 1.00 68.94 92 LEU A N 1
ATOM 704 C CA . LEU A 1 92 ? 16.900 -1.192 -24.356 1.00 68.94 92 LEU A CA 1
ATOM 705 C C . LEU A 1 92 ? 17.004 -2.259 -23.253 1.00 68.94 92 LEU A C 1
ATOM 707 O O . LEU A 1 92 ? 16.091 -2.404 -22.445 1.00 68.94 92 LEU A O 1
ATOM 711 N N . VAL A 1 93 ? 18.120 -2.993 -23.192 1.00 74.56 93 VAL A N 1
ATOM 712 C CA . VAL A 1 93 ? 18.363 -4.003 -22.147 1.00 74.56 93 VAL A CA 1
ATOM 713 C C . VAL A 1 93 ? 18.400 -3.372 -20.752 1.00 74.56 93 VAL A C 1
ATOM 715 O O . VAL A 1 93 ? 17.881 -3.976 -19.814 1.00 74.56 93 VAL A O 1
ATOM 718 N N . ASN A 1 94 ? 18.955 -2.167 -20.603 1.00 79.38 94 ASN A N 1
ATOM 719 C CA . ASN A 1 94 ? 18.965 -1.451 -19.325 1.00 79.38 94 ASN A CA 1
ATOM 720 C C . ASN A 1 94 ? 17.563 -0.991 -18.911 1.00 79.38 94 ASN A C 1
ATOM 722 O O . ASN A 1 94 ? 17.153 -1.269 -17.789 1.00 79.38 94 ASN A O 1
ATOM 726 N N . VAL A 1 95 ? 16.785 -0.419 -19.831 1.00 68.38 95 VAL A N 1
ATOM 727 C CA . VAL A 1 95 ? 15.387 -0.030 -19.572 1.00 68.38 95 VAL A CA 1
ATOM 728 C C . VAL A 1 95 ? 14.531 -1.233 -19.150 1.00 68.38 95 VAL A C 1
ATOM 730 O O . VAL A 1 95 ? 13.794 -1.178 -18.165 1.00 68.38 95 VAL A O 1
ATOM 733 N N . ILE A 1 96 ? 14.662 -2.367 -19.848 1.00 76.19 96 ILE A N 1
ATOM 734 C CA . ILE A 1 96 ? 13.960 -3.612 -19.492 1.00 76.19 96 ILE A CA 1
ATOM 735 C C . ILE A 1 96 ? 14.406 -4.116 -18.113 1.00 76.19 96 ILE A C 1
ATOM 737 O O . ILE A 1 96 ? 13.583 -4.587 -17.324 1.00 76.19 96 ILE A O 1
ATOM 741 N N . ARG A 1 97 ? 15.704 -4.021 -17.804 1.00 82.94 97 ARG A N 1
ATOM 742 C CA . ARG A 1 97 ? 16.263 -4.417 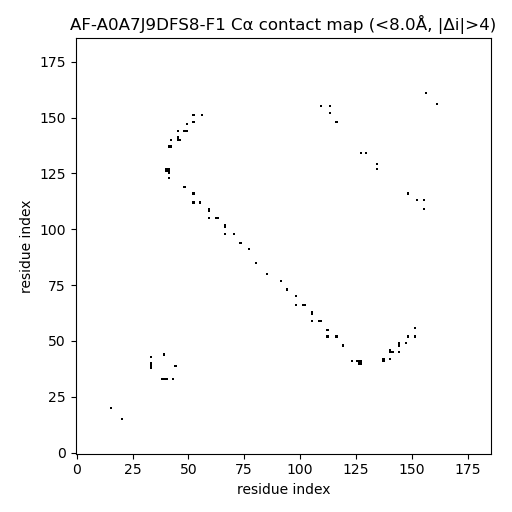-16.508 1.00 82.94 97 ARG A CA 1
ATOM 743 C C . ARG A 1 97 ? 15.700 -3.562 -15.371 1.00 82.94 97 ARG A C 1
ATOM 745 O O . ARG A 1 97 ? 15.279 -4.128 -14.365 1.00 82.94 97 ARG A O 1
ATOM 752 N N . GLU A 1 98 ? 15.656 -2.244 -15.529 1.00 80.00 98 GLU A N 1
ATOM 753 C CA . GLU A 1 98 ? 15.108 -1.308 -14.537 1.00 80.00 98 GLU A CA 1
ATOM 754 C C . GLU A 1 98 ? 13.621 -1.567 -14.278 1.00 80.00 98 GLU A C 1
ATOM 756 O O . GLU A 1 98 ? 13.210 -1.691 -13.122 1.00 80.00 98 GLU A O 1
ATOM 761 N N . TYR A 1 99 ? 12.833 -1.795 -15.336 1.00 78.06 99 TYR A N 1
ATOM 762 C CA . TYR A 1 99 ? 11.444 -2.242 -15.208 1.00 78.06 99 TYR A CA 1
ATOM 763 C C . TYR A 1 99 ? 11.321 -3.524 -14.371 1.00 78.06 99 TYR A C 1
ATOM 765 O O . TYR A 1 99 ? 10.488 -3.604 -13.467 1.00 78.06 99 TYR A O 1
ATOM 773 N N . PHE A 1 100 ? 12.151 -4.536 -14.645 1.00 78.25 100 PHE A N 1
ATOM 774 C CA . PHE A 1 100 ? 12.116 -5.801 -13.910 1.00 78.25 100 PHE A CA 1
ATOM 775 C C . PHE A 1 100 ? 12.504 -5.638 -12.436 1.00 78.25 100 PHE A C 1
ATOM 777 O O . PHE A 1 100 ? 11.902 -6.294 -11.582 1.00 78.25 100 PHE A O 1
ATOM 784 N N . ILE A 1 101 ? 13.474 -4.773 -12.125 1.00 82.06 101 ILE A N 1
ATOM 785 C CA . ILE A 1 101 ? 13.867 -4.443 -10.747 1.00 82.06 101 ILE A CA 1
ATOM 786 C C . ILE A 1 101 ? 12.707 -3.756 -10.025 1.00 82.06 101 ILE A C 1
ATOM 788 O O . ILE A 1 101 ? 12.288 -4.232 -8.969 1.00 82.06 101 ILE A O 1
ATOM 792 N N . SER A 1 102 ? 12.137 -2.711 -10.629 1.00 77.25 102 SER A N 1
ATOM 793 C CA . SER A 1 102 ? 10.992 -1.970 -10.089 1.00 77.25 102 SER A CA 1
ATOM 794 C C . SER A 1 102 ? 9.797 -2.895 -9.832 1.00 77.25 102 SER A C 1
ATOM 796 O O . SER A 1 102 ? 9.276 -2.980 -8.717 1.00 77.25 102 SER A O 1
ATOM 798 N N . ARG A 1 103 ? 9.446 -3.734 -10.814 1.00 78.38 103 ARG A N 1
ATOM 799 C CA . ARG A 1 103 ? 8.391 -4.746 -10.675 1.00 78.38 103 ARG A CA 1
ATOM 800 C C . ARG A 1 103 ? 8.687 -5.751 -9.562 1.00 78.38 103 ARG A C 1
ATOM 802 O O . ARG A 1 103 ? 7.781 -6.127 -8.821 1.00 78.38 103 ARG A O 1
ATOM 809 N N . LYS A 1 104 ? 9.936 -6.208 -9.422 1.00 80.38 104 LYS A N 1
ATOM 810 C CA . LYS A 1 104 ? 10.339 -7.132 -8.347 1.00 80.38 104 LYS A CA 1
ATOM 811 C C . LYS A 1 104 ? 10.219 -6.475 -6.967 1.00 80.38 104 LYS A C 1
ATOM 813 O O . LYS A 1 104 ? 9.846 -7.161 -6.017 1.00 80.38 104 LYS A O 1
ATOM 818 N N . GLN A 1 105 ? 10.494 -5.178 -6.857 1.00 78.31 105 GLN A N 1
ATOM 819 C CA . GLN A 1 105 ? 10.364 -4.413 -5.618 1.00 78.31 105 GLN A CA 1
ATOM 820 C C . GLN A 1 105 ? 8.901 -4.227 -5.205 1.00 78.31 105 GLN A C 1
ATOM 822 O O . GLN A 1 105 ? 8.557 -4.577 -4.076 1.00 78.31 105 GLN A O 1
ATOM 827 N N . VAL A 1 106 ? 8.027 -3.798 -6.122 1.00 76.88 106 VAL A N 1
ATOM 828 C CA . VAL A 1 106 ? 6.570 -3.754 -5.883 1.00 76.88 106 VAL A CA 1
ATOM 829 C C . VAL A 1 106 ? 6.070 -5.135 -5.463 1.00 76.88 106 VAL A C 1
ATOM 831 O O . VAL A 1 106 ? 5.354 -5.279 -4.473 1.00 76.88 106 VAL A O 1
ATOM 834 N N . ASN A 1 107 ? 6.548 -6.181 -6.142 1.00 75.31 107 ASN A N 1
ATOM 835 C CA . ASN A 1 107 ? 6.190 -7.550 -5.810 1.00 75.31 107 ASN A CA 1
ATOM 836 C C . ASN A 1 107 ? 6.601 -7.981 -4.406 1.00 75.31 107 ASN A C 1
ATOM 838 O O . ASN A 1 107 ? 5.848 -8.694 -3.747 1.00 75.31 107 ASN A O 1
ATOM 842 N N . LYS A 1 108 ? 7.772 -7.549 -3.946 1.00 83.50 108 LYS A N 1
ATOM 843 C CA . LYS A 1 108 ? 8.244 -7.807 -2.589 1.00 83.50 108 LYS A CA 1
ATOM 844 C C . LYS A 1 108 ? 7.343 -7.133 -1.554 1.00 83.50 108 LYS A C 1
ATOM 846 O O . LYS A 1 108 ? 6.973 -7.789 -0.587 1.00 83.50 108 LYS A O 1
ATOM 851 N N . ILE A 1 109 ? 6.977 -5.867 -1.771 1.00 79.06 109 ILE A N 1
ATOM 852 C CA . ILE A 1 109 ? 6.110 -5.099 -0.863 1.00 79.06 109 ILE A CA 1
ATOM 853 C C . ILE A 1 109 ? 4.735 -5.766 -0.757 1.00 79.06 109 ILE A C 1
ATOM 855 O O . ILE A 1 109 ? 4.283 -6.057 0.348 1.00 79.06 109 ILE A O 1
ATOM 859 N N . VAL A 1 110 ? 4.125 -6.118 -1.895 1.00 76.12 110 VAL A N 1
ATOM 860 C CA . VAL A 1 110 ? 2.834 -6.825 -1.933 1.00 76.12 110 VAL A CA 1
ATOM 861 C C . VAL A 1 110 ? 2.900 -8.160 -1.191 1.00 76.12 110 VAL A C 1
ATOM 863 O O . VAL A 1 110 ? 2.038 -8.439 -0.360 1.00 76.12 110 VAL A O 1
ATOM 866 N N . CYS A 1 111 ? 3.927 -8.980 -1.439 1.00 74.62 111 CYS A N 1
ATOM 867 C CA . CYS A 1 111 ? 4.084 -10.260 -0.746 1.00 74.62 111 CYS A CA 1
ATOM 868 C C . CYS A 1 111 ? 4.285 -10.090 0.766 1.00 74.62 111 CYS A C 1
ATOM 870 O O . CYS A 1 111 ? 3.745 -10.883 1.536 1.00 74.62 111 CYS A O 1
ATOM 872 N N . ASN A 1 112 ? 5.025 -9.065 1.193 1.00 80.44 112 ASN A N 1
ATOM 873 C CA . ASN A 1 112 ? 5.191 -8.749 2.610 1.00 80.44 112 ASN A CA 1
ATOM 874 C C . ASN A 1 112 ? 3.855 -8.365 3.251 1.00 80.44 112 ASN A C 1
ATOM 876 O O . ASN A 1 112 ? 3.486 -8.945 4.270 1.00 80.44 112 ASN A O 1
ATOM 880 N N . CYS A 1 113 ? 3.101 -7.455 2.627 1.00 72.88 113 CYS A N 1
ATOM 881 C CA . CYS A 1 113 ? 1.789 -7.061 3.132 1.00 72.88 113 CYS A CA 1
ATOM 882 C C . CYS A 1 113 ? 0.823 -8.248 3.183 1.00 72.88 113 CYS A C 1
ATOM 884 O O . CYS A 1 113 ? 0.164 -8.454 4.196 1.00 72.88 113 CYS A O 1
ATOM 886 N N . PHE A 1 114 ? 0.790 -9.088 2.145 1.00 71.88 114 PHE A N 1
ATOM 887 C CA . PHE A 1 114 ? -0.046 -10.291 2.122 1.00 71.88 114 PHE A CA 1
ATOM 888 C C . PHE A 1 114 ? 0.355 -11.304 3.210 1.00 71.88 114 PHE A C 1
ATOM 890 O O . PHE A 1 114 ? -0.499 -11.954 3.814 1.00 71.88 114 PHE A O 1
ATOM 897 N N . GLY A 1 115 ? 1.656 -11.428 3.487 1.00 74.06 115 GLY A N 1
ATOM 898 C CA . GLY A 1 115 ? 2.189 -12.258 4.566 1.00 74.06 115 GLY A CA 1
ATOM 899 C C . GLY A 1 115 ? 1.785 -11.764 5.956 1.00 74.06 115 GLY A C 1
ATOM 900 O O . GLY A 1 115 ? 1.379 -12.578 6.786 1.00 74.06 115 GLY A O 1
ATOM 901 N N . ASN A 1 116 ? 1.844 -10.452 6.192 1.00 71.62 116 ASN A N 1
ATOM 902 C CA . ASN A 1 116 ? 1.399 -9.834 7.444 1.00 71.62 116 ASN A CA 1
ATOM 903 C C . ASN A 1 116 ? -0.113 -10.016 7.629 1.00 71.62 116 ASN A C 1
ATOM 905 O O . ASN A 1 116 ? -0.543 -10.547 8.650 1.00 71.62 116 ASN A O 1
ATOM 909 N N . LEU A 1 117 ? -0.896 -9.756 6.578 1.00 67.00 117 LEU A N 1
ATOM 910 C CA . LEU A 1 117 ? -2.351 -9.928 6.556 1.00 67.00 117 LEU A CA 1
ATOM 911 C C . LEU A 1 117 ? -2.792 -11.349 6.939 1.00 67.00 117 LEU A C 1
ATOM 913 O O . LEU A 1 117 ? -3.778 -11.550 7.645 1.00 67.00 117 LEU A O 1
ATOM 917 N N . LYS A 1 118 ? -2.048 -12.362 6.478 1.00 69.00 118 LYS A N 1
ATOM 918 C CA . LYS A 1 118 ? -2.331 -13.770 6.781 1.00 69.00 118 LYS A CA 1
ATOM 919 C C . LYS A 1 118 ? -1.996 -14.147 8.230 1.00 69.00 118 LYS A C 1
ATOM 921 O O . LYS A 1 118 ? -2.624 -15.056 8.765 1.00 69.00 118 LYS A O 1
ATOM 926 N N . ARG A 1 119 ? -1.023 -13.481 8.866 1.00 66.19 119 ARG A N 1
ATOM 927 C CA . ARG A 1 119 ? -0.706 -13.683 10.294 1.00 66.19 119 ARG A CA 1
ATOM 928 C C . ARG A 1 119 ? -1.755 -13.045 11.197 1.00 66.19 119 ARG A C 1
ATOM 930 O O . ARG A 1 119 ? -2.118 -13.648 12.199 1.00 66.19 119 ARG A O 1
ATOM 937 N N . MET A 1 120 ? -2.268 -11.886 10.797 1.00 60.75 120 MET A N 1
ATOM 938 C CA . MET A 1 120 ? -3.278 -11.124 11.538 1.00 60.75 120 MET A CA 1
ATOM 939 C C . MET A 1 120 ? -4.622 -11.858 11.607 1.00 60.75 120 MET A C 1
ATOM 941 O O . MET A 1 120 ? -5.273 -11.862 12.640 1.00 60.75 120 MET A O 1
ATOM 945 N N . GLN A 1 121 ? -4.979 -12.613 10.562 1.00 59.69 121 GLN A N 1
ATOM 946 C CA . GLN A 1 121 ? -6.207 -13.420 10.534 1.00 59.69 121 GLN A CA 1
ATOM 947 C C . GLN A 1 121 ? -6.226 -14.590 11.550 1.00 59.69 121 GLN A C 1
ATOM 949 O O . GLN A 1 121 ? -7.261 -15.226 11.730 1.00 59.69 121 GLN A O 1
ATOM 954 N N . LYS A 1 122 ? -5.096 -14.925 12.196 1.00 62.06 122 LYS A N 1
ATOM 955 C CA . LYS A 1 122 ? -4.977 -16.094 13.090 1.00 62.06 122 LYS A CA 1
ATOM 956 C C . LYS A 1 122 ? -5.196 -15.764 14.578 1.00 62.06 122 LYS A C 1
ATOM 958 O O . LYS A 1 122 ? -5.204 -16.683 15.390 1.00 62.06 122 LYS A O 1
ATOM 963 N N . SER A 1 123 ? -5.375 -14.498 14.958 1.00 53.03 123 SER A N 1
ATOM 964 C CA . SER A 1 123 ? -5.352 -14.059 16.363 1.00 53.03 123 SER A CA 1
ATOM 965 C C . SER A 1 123 ? -6.659 -13.426 16.847 1.00 53.03 123 SER A C 1
ATOM 967 O O . SER A 1 123 ? -6.633 -12.354 17.443 1.00 53.03 123 SER A O 1
ATOM 969 N N . ASN A 1 124 ? -7.793 -14.101 16.645 1.00 47.38 124 ASN A N 1
ATOM 970 C CA . ASN A 1 124 ? -9.090 -13.630 17.140 1.00 47.38 124 ASN A CA 1
ATOM 971 C C . ASN A 1 124 ? -9.603 -14.622 18.190 1.00 47.38 124 ASN A C 1
ATOM 973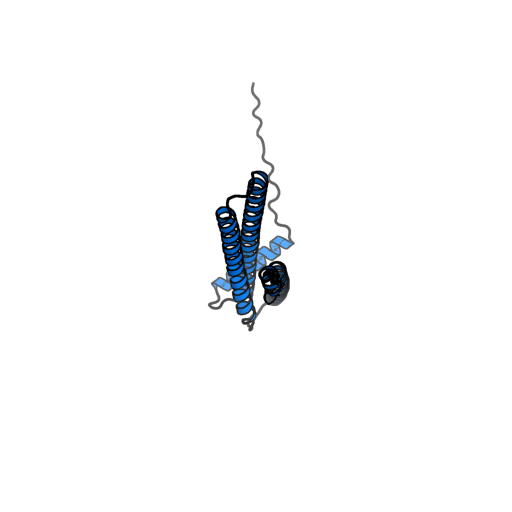 O O . ASN A 1 124 ? -10.440 -15.472 17.899 1.00 47.38 124 ASN A O 1
ATOM 977 N N . ALA A 1 125 ? -9.044 -14.551 19.399 1.00 41.97 125 ALA A N 1
ATOM 978 C CA . ALA A 1 125 ? -9.583 -15.238 20.568 1.00 41.97 125 ALA A CA 1
ATOM 979 C C . ALA A 1 125 ? -9.763 -14.240 21.719 1.00 41.97 125 ALA A C 1
ATOM 981 O O . ALA A 1 125 ? -8.910 -13.392 21.981 1.00 41.97 125 ALA A O 1
ATOM 982 N N . THR A 1 126 ? -10.945 -14.354 22.305 1.00 56.19 126 THR A N 1
ATOM 983 C CA . THR A 1 126 ? -11.731 -13.454 23.149 1.00 56.19 126 THR A CA 1
ATOM 984 C C . THR A 1 126 ? -11.040 -12.996 24.434 1.00 56.19 126 THR A C 1
ATOM 986 O O . THR A 1 126 ? -10.242 -13.733 25.001 1.00 56.19 126 THR A O 1
ATOM 989 N N . LEU A 1 127 ? -11.415 -11.806 24.916 1.00 48.72 127 LEU A N 1
ATOM 990 C CA . LEU A 1 127 ? -12.024 -11.568 26.238 1.00 48.72 127 LEU A CA 1
ATOM 991 C C . LEU A 1 127 ? -12.232 -10.053 26.390 1.00 48.72 127 LEU A C 1
ATOM 993 O O . LEU A 1 127 ? -11.280 -9.303 26.590 1.00 48.72 127 LEU A O 1
ATOM 997 N N . VAL A 1 128 ? -13.478 -9.603 26.249 1.00 51.88 128 VAL A N 1
ATOM 998 C CA . VAL A 1 128 ? -13.905 -8.287 26.733 1.00 51.88 128 VAL A CA 1
ATOM 999 C C . VAL A 1 128 ? -15.046 -8.570 27.692 1.00 51.88 128 VAL A C 1
ATOM 1001 O O . VAL A 1 128 ? -16.159 -8.858 27.262 1.00 51.88 128 VAL A O 1
ATOM 1004 N N . GLU A 1 129 ? -14.736 -8.585 28.985 1.00 63.03 129 GLU A N 1
ATOM 1005 C CA . GLU A 1 129 ? -15.766 -8.487 30.008 1.00 63.03 129 GLU A CA 1
ATOM 1006 C C . GLU A 1 129 ? -16.055 -7.012 30.289 1.00 63.03 129 GLU A C 1
ATOM 1008 O O . GLU A 1 129 ? -15.140 -6.214 30.503 1.00 63.03 129 GLU A O 1
ATOM 1013 N N . SER A 1 130 ? -17.353 -6.733 30.411 1.00 64.88 130 SER A N 1
ATOM 1014 C CA . SER A 1 130 ? -18.014 -5.525 30.929 1.00 64.88 130 SER A CA 1
ATOM 1015 C C . SER A 1 130 ? -18.192 -4.329 29.975 1.00 64.88 130 SER A C 1
ATOM 1017 O O . SER A 1 130 ? -17.237 -3.810 29.405 1.00 64.88 130 SER A O 1
ATOM 1019 N N . ASP A 1 131 ? -19.446 -3.854 29.947 1.00 66.62 131 ASP A N 1
ATOM 1020 C CA . ASP A 1 131 ? -20.042 -2.694 29.254 1.00 66.62 131 ASP A CA 1
ATOM 1021 C C . ASP A 1 131 ? -20.643 -2.985 27.857 1.00 66.62 131 ASP A C 1
ATOM 1023 O O . ASP A 1 131 ? -19.944 -3.333 26.904 1.00 66.62 131 ASP A O 1
ATOM 1027 N N . ASP A 1 132 ? -21.969 -2.840 27.742 1.00 78.06 132 ASP A N 1
ATOM 1028 C CA . ASP A 1 132 ? -22.778 -3.181 26.554 1.00 78.06 132 ASP A CA 1
ATOM 1029 C C . ASP A 1 132 ? -22.369 -2.317 25.340 1.00 78.06 132 ASP A C 1
ATOM 1031 O O . ASP A 1 132 ? -22.237 -2.796 24.209 1.00 78.06 132 ASP A O 1
ATOM 1035 N N . ASP A 1 133 ? -22.013 -1.054 25.604 1.00 74.94 133 ASP A N 1
ATOM 1036 C CA . ASP A 1 133 ? -21.469 -0.113 24.618 1.00 74.94 133 ASP A CA 1
ATOM 1037 C C . ASP A 1 133 ? -20.103 -0.555 24.064 1.00 74.94 133 ASP A C 1
ATOM 1039 O O . ASP A 1 133 ? -19.792 -0.336 22.887 1.00 74.94 133 ASP A O 1
ATOM 1043 N N . LEU A 1 134 ? -19.268 -1.186 24.895 1.00 74.44 134 LEU A N 1
ATOM 1044 C CA . LEU A 1 134 ? -17.935 -1.657 24.513 1.00 74.44 134 LEU A CA 1
ATOM 1045 C C . LEU A 1 134 ? -18.026 -2.918 23.643 1.00 74.44 134 LEU A C 1
ATOM 1047 O O . LEU A 1 134 ? -17.262 -3.071 22.687 1.00 74.44 134 LEU A O 1
ATOM 1051 N N . VAL A 1 135 ? -18.995 -3.788 23.935 1.00 75.56 135 VAL A N 1
ATOM 1052 C CA . VAL A 1 135 ? -19.320 -4.975 23.129 1.00 75.56 135 VAL A CA 1
ATOM 1053 C C . VAL A 1 135 ? -19.869 -4.569 21.759 1.00 75.56 135 VAL A C 1
ATOM 1055 O O . VAL A 1 135 ? -19.443 -5.119 20.736 1.00 75.56 135 VAL A O 1
ATOM 1058 N N . ALA A 1 136 ? -20.751 -3.566 21.709 1.00 81.75 136 ALA A N 1
ATOM 1059 C CA . ALA A 1 136 ? -21.252 -3.006 20.456 1.00 81.75 136 ALA A CA 1
ATOM 1060 C C . ALA A 1 136 ? -20.118 -2.394 19.614 1.00 81.75 136 ALA A C 1
ATOM 1062 O O . ALA A 1 136 ? -19.994 -2.687 18.423 1.00 81.75 136 ALA A O 1
ATOM 1063 N N . LEU A 1 137 ? -19.226 -1.614 20.237 1.00 78.12 137 LEU A N 1
ATOM 1064 C CA . LEU A 1 137 ? -18.027 -1.070 19.589 1.00 78.12 137 LEU A CA 1
ATOM 1065 C C . LEU A 1 137 ? -17.097 -2.161 19.052 1.00 78.12 137 LEU A C 1
ATOM 1067 O O . LEU A 1 137 ? -16.607 -2.044 17.930 1.00 78.12 137 LEU A O 1
ATOM 1071 N N . ALA A 1 138 ? -16.866 -3.225 19.823 1.00 76.75 138 ALA A N 1
ATOM 1072 C CA . ALA A 1 138 ? -16.047 -4.355 19.393 1.00 76.75 138 ALA A CA 1
ATOM 1073 C C . ALA A 1 138 ? -16.653 -5.087 18.202 1.00 76.75 138 ALA A C 1
ATOM 1075 O O . ALA A 1 138 ? -15.933 -5.443 17.271 1.00 76.75 138 ALA A O 1
ATOM 1076 N N . SER A 1 139 ? -17.970 -5.260 18.193 1.00 81.25 139 SER A N 1
ATOM 1077 C CA . SER A 1 139 ? -18.680 -5.894 17.084 1.00 81.25 139 SER A CA 1
ATOM 1078 C C . SER A 1 139 ? -18.575 -5.060 15.804 1.00 81.25 139 SER A C 1
ATOM 1080 O O . SER A 1 139 ? -18.160 -5.588 14.773 1.00 81.25 139 SER A O 1
ATOM 1082 N N . MET A 1 140 ? -18.822 -3.747 15.884 1.00 85.69 140 MET A N 1
ATOM 1083 C CA . MET A 1 140 ? -18.656 -2.837 14.743 1.00 85.69 140 MET A CA 1
ATOM 1084 C C . MET A 1 140 ? -17.210 -2.801 14.232 1.00 85.69 140 MET A C 1
ATOM 1086 O O . MET A 1 140 ? -16.978 -2.835 13.027 1.00 85.69 140 MET A O 1
ATOM 1090 N N . LEU A 1 141 ? -16.217 -2.754 15.127 1.00 81.44 141 LEU A N 1
ATOM 1091 C CA . LEU A 1 141 ? -14.805 -2.733 14.730 1.00 81.44 141 LEU A CA 1
ATOM 1092 C C . LEU A 1 141 ? -14.361 -4.041 14.071 1.00 81.44 141 LEU A C 1
ATOM 1094 O O . LEU A 1 141 ? -13.594 -3.992 13.114 1.00 81.44 141 LEU A O 1
ATOM 1098 N N . ASN A 1 142 ? -14.856 -5.191 14.534 1.00 82.56 142 ASN A N 1
ATOM 1099 C CA . ASN A 1 142 ? -14.621 -6.479 13.877 1.00 82.56 142 ASN A CA 1
ATOM 1100 C C . ASN A 1 142 ? -15.237 -6.524 12.470 1.00 82.56 142 ASN A C 1
ATOM 1102 O O . ASN A 1 142 ? -14.625 -7.058 11.547 1.00 82.56 142 ASN A O 1
ATOM 1106 N N . GLU A 1 143 ? -16.431 -5.959 12.289 1.00 85.50 143 GLU A N 1
ATOM 1107 C CA . GLU A 1 143 ? -17.083 -5.885 10.980 1.00 85.50 143 GLU A CA 1
ATOM 1108 C C . GLU A 1 143 ? -16.309 -4.975 10.020 1.00 85.50 143 GLU A C 1
ATOM 1110 O O . GLU A 1 143 ? -16.004 -5.379 8.895 1.00 85.50 143 GLU A O 1
ATOM 1115 N N . VAL A 1 144 ? -15.904 -3.788 10.486 1.00 87.88 144 VAL A N 1
ATOM 1116 C CA . VAL A 1 144 ? -15.053 -2.871 9.718 1.00 87.88 144 VAL A CA 1
ATOM 1117 C C . VAL A 1 144 ? -13.744 -3.552 9.344 1.00 87.88 144 VAL A C 1
ATOM 1119 O O . VAL A 1 144 ? -13.378 -3.531 8.175 1.00 87.88 144 VAL A O 1
ATOM 1122 N N . GLU A 1 145 ? -13.068 -4.212 10.287 1.00 84.19 145 GLU A N 1
ATOM 1123 C CA . GLU A 1 145 ? -11.843 -4.963 10.012 1.00 84.19 145 GLU A CA 1
ATOM 1124 C C . GLU A 1 145 ? -12.068 -6.051 8.955 1.00 84.19 145 GLU A C 1
ATOM 1126 O O . GLU A 1 145 ? -11.296 -6.148 8.001 1.00 84.19 145 GLU A O 1
ATOM 1131 N N . ALA A 1 146 ? -13.142 -6.834 9.056 1.00 85.44 146 ALA A N 1
ATOM 1132 C CA . ALA A 1 146 ? -13.451 -7.890 8.096 1.00 85.44 146 ALA A CA 1
ATOM 1133 C C . ALA A 1 146 ? -13.710 -7.343 6.680 1.00 85.44 146 ALA A C 1
ATOM 1135 O O . ALA A 1 146 ? -13.180 -7.879 5.695 1.00 85.44 146 ALA A O 1
ATOM 1136 N N . VAL A 1 147 ? -14.486 -6.261 6.563 1.00 89.38 147 VAL A N 1
ATOM 1137 C CA . VAL A 1 147 ? -14.750 -5.573 5.290 1.00 89.38 147 VAL A CA 1
ATOM 1138 C C . VAL A 1 147 ? -13.454 -4.999 4.728 1.00 89.38 147 VAL A C 1
ATOM 1140 O O . VAL A 1 147 ? -13.106 -5.266 3.576 1.00 89.38 147 VAL A O 1
ATOM 1143 N N . SER A 1 148 ? -12.696 -4.285 5.556 1.00 88.62 148 SER A N 1
ATOM 1144 C CA . SER A 1 148 ? -11.388 -3.723 5.239 1.00 88.62 148 SER A CA 1
ATOM 1145 C C . SER A 1 148 ? -10.429 -4.784 4.702 1.00 88.62 148 SER A C 1
ATOM 1147 O O . SER A 1 148 ? -9.917 -4.626 3.595 1.00 88.62 148 SER A O 1
ATOM 1149 N N . LEU A 1 149 ? -10.253 -5.907 5.405 1.00 85.31 149 LEU A N 1
ATOM 1150 C CA . LEU A 1 149 ? -9.415 -7.030 4.975 1.00 85.31 149 LEU A CA 1
ATOM 1151 C C . LEU A 1 149 ? -9.860 -7.597 3.624 1.00 85.31 149 LEU A C 1
ATOM 1153 O O . LEU A 1 149 ? -9.023 -7.945 2.788 1.00 85.31 149 LEU A O 1
ATOM 1157 N N . THR A 1 150 ? -11.168 -7.711 3.400 1.00 88.06 150 THR A N 1
ATOM 1158 C CA . THR A 1 150 ? -11.733 -8.268 2.164 1.00 88.06 150 THR A CA 1
ATOM 1159 C C . THR A 1 150 ? -11.495 -7.346 0.971 1.00 88.06 150 THR A C 1
ATOM 1161 O O . THR A 1 150 ? -11.028 -7.800 -0.081 1.00 88.06 150 THR A O 1
ATOM 1164 N N . VAL A 1 151 ? -11.739 -6.045 1.142 1.00 89.38 151 VAL A N 1
ATOM 1165 C CA . VAL A 1 151 ? -11.429 -5.021 0.136 1.00 89.38 151 VAL A CA 1
ATOM 1166 C C . VAL A 1 151 ? -9.934 -5.024 -0.157 1.00 89.38 151 VAL A C 1
ATOM 1168 O O . VAL A 1 151 ? -9.532 -5.075 -1.318 1.00 89.38 151 VAL A O 1
ATOM 1171 N N . PHE A 1 152 ? -9.098 -5.073 0.879 1.00 84.50 152 PHE A N 1
ATOM 1172 C CA . PHE A 1 152 ? -7.650 -5.064 0.723 1.00 84.50 152 PHE A CA 1
ATOM 1173 C C . PHE A 1 152 ? -7.129 -6.285 -0.031 1.00 84.50 152 PHE A C 1
ATOM 1175 O O . PHE A 1 152 ? -6.339 -6.150 -0.962 1.00 84.50 152 PHE A O 1
ATOM 1182 N N . LYS A 1 153 ? -7.605 -7.486 0.315 1.00 83.19 153 LYS A N 1
ATOM 1183 C CA . LYS A 1 153 ? -7.274 -8.723 -0.408 1.00 83.19 153 LYS A CA 1
ATOM 1184 C C . LYS A 1 153 ? -7.668 -8.634 -1.880 1.00 83.19 153 LYS A C 1
ATOM 1186 O O . LYS A 1 153 ? -6.888 -9.059 -2.729 1.00 83.19 153 LYS A O 1
ATOM 1191 N N . SER A 1 154 ? -8.839 -8.071 -2.172 1.00 83.88 154 SER A N 1
ATOM 1192 C CA . SER A 1 154 ? -9.347 -7.902 -3.539 1.00 83.88 154 SER A CA 1
ATOM 1193 C C . SER A 1 154 ? -8.539 -6.874 -4.335 1.00 83.88 154 SER A C 1
ATOM 1195 O O . SER A 1 154 ? -8.229 -7.091 -5.502 1.00 83.88 154 SER A O 1
ATOM 1197 N N . LEU A 1 155 ? -8.126 -5.773 -3.704 1.00 82.50 155 LEU A N 1
ATOM 1198 C CA . LEU A 1 155 ? -7.228 -4.794 -4.319 1.00 82.50 155 LEU A CA 1
ATOM 1199 C C . LEU A 1 155 ? -5.859 -5.414 -4.601 1.00 82.50 155 LEU A C 1
ATOM 1201 O O . LEU A 1 155 ? -5.348 -5.304 -5.714 1.00 82.50 155 LEU A O 1
ATOM 1205 N N . LEU A 1 156 ? -5.281 -6.118 -3.626 1.00 76.50 156 LEU A N 1
ATOM 1206 C CA . LEU A 1 156 ? -4.009 -6.810 -3.811 1.00 76.50 156 LEU A CA 1
ATOM 1207 C C . LEU A 1 156 ? -4.096 -7.849 -4.933 1.00 76.50 156 LEU A C 1
ATOM 1209 O O . LEU A 1 156 ? -3.180 -7.907 -5.742 1.00 76.50 156 LEU A O 1
ATOM 1213 N N . SER A 1 157 ? -5.176 -8.628 -5.044 1.00 76.50 157 SER A N 1
ATOM 1214 C CA . SER A 1 157 ? -5.345 -9.585 -6.148 1.00 76.50 157 SER A CA 1
ATOM 1215 C C . SER A 1 157 ? -5.580 -8.912 -7.505 1.00 76.50 157 SER A C 1
ATOM 1217 O O . SER A 1 157 ? -5.190 -9.458 -8.534 1.00 76.50 157 SER A O 1
ATOM 1219 N N . PHE A 1 158 ? -6.158 -7.710 -7.535 1.00 77.31 158 PHE A N 1
ATOM 1220 C CA . PHE A 1 158 ? -6.283 -6.921 -8.760 1.00 77.31 158 PHE A CA 1
ATOM 1221 C C . PHE A 1 158 ? -4.922 -6.414 -9.255 1.00 77.31 158 PHE A C 1
ATOM 1223 O O . PHE A 1 158 ? -4.559 -6.627 -10.413 1.00 77.31 158 PHE A O 1
ATOM 1230 N N . PHE A 1 159 ? -4.127 -5.794 -8.375 1.00 70.00 159 PHE A N 1
ATOM 1231 C CA . PHE A 1 159 ? -2.761 -5.360 -8.706 1.00 70.00 159 PHE A CA 1
ATOM 1232 C C . PHE A 1 159 ? -1.828 -6.542 -8.978 1.00 70.00 159 PHE A C 1
ATOM 1234 O O . PHE A 1 159 ? -0.821 -6.416 -9.680 1.00 70.00 159 PHE A O 1
ATOM 1241 N N . TYR A 1 160 ? -2.177 -7.699 -8.430 1.00 65.88 160 TYR A N 1
ATOM 1242 C CA . TYR A 1 160 ? -1.411 -8.920 -8.505 1.00 65.88 160 TYR A CA 1
ATOM 1243 C C . TYR A 1 160 ? -2.250 -10.029 -9.116 1.00 65.88 160 TYR A C 1
ATOM 1245 O O . TYR A 1 160 ? -2.788 -10.882 -8.414 1.00 65.88 160 TYR A O 1
ATOM 1253 N N . SER A 1 161 ? -2.280 -10.096 -10.449 1.00 55.38 161 SER A N 1
ATOM 1254 C CA . SER A 1 161 ? -2.609 -11.373 -11.080 1.00 55.38 161 SER A CA 1
ATOM 1255 C C . SER A 1 161 ? -1.652 -12.424 -10.500 1.00 55.38 161 SER A C 1
ATOM 1257 O O . SER A 1 161 ? -0.431 -12.262 -10.656 1.00 55.38 161 SER A O 1
ATOM 1259 N N . PRO A 1 162 ? -2.145 -13.464 -9.791 1.00 48.78 162 PRO A N 1
ATOM 1260 C CA . PRO A 1 162 ? -1.290 -14.552 -9.343 1.00 48.78 162 PRO A CA 1
ATOM 1261 C C . PRO A 1 162 ? -0.558 -15.027 -10.582 1.00 48.78 162 PRO A C 1
ATOM 1263 O O . PRO A 1 162 ? -1.191 -15.167 -11.628 1.00 48.78 162 PRO A O 1
ATOM 1266 N N . LYS A 1 163 ? 0.772 -15.163 -10.494 1.00 49.44 163 LYS A N 1
ATOM 1267 C CA . LYS A 1 163 ? 1.600 -15.550 -11.637 1.00 49.44 163 LYS A CA 1
ATOM 1268 C C . LYS A 1 163 ? 0.884 -16.678 -12.368 1.00 49.44 163 LYS A C 1
ATOM 1270 O O . LYS A 1 163 ? 0.848 -17.802 -11.864 1.00 49.44 163 LYS A O 1
ATOM 1275 N N . SER A 1 164 ? 0.317 -16.385 -13.539 1.00 51.47 164 SER A N 1
ATOM 1276 C CA . SER A 1 164 ? 0.027 -17.453 -14.468 1.00 51.47 164 SER A CA 1
ATOM 1277 C C . SER A 1 164 ? 1.374 -18.138 -14.646 1.00 51.47 164 SER A C 1
ATOM 1279 O O . SER A 1 164 ? 2.406 -17.471 -14.818 1.00 51.47 164 SER A O 1
ATOM 1281 N N . LYS A 1 165 ? 1.403 -19.464 -14.461 1.00 51.50 165 LYS A N 1
ATOM 1282 C CA . LYS A 1 165 ? 2.565 -20.270 -14.859 1.00 51.50 165 LYS A CA 1
ATOM 1283 C C . LYS A 1 165 ? 3.011 -19.703 -16.203 1.00 51.50 165 LYS A C 1
ATOM 1285 O O . LYS A 1 165 ? 2.113 -19.494 -17.018 1.00 51.50 165 LYS A O 1
ATOM 1290 N N . PRO A 1 166 ? 4.297 -19.368 -16.410 1.00 44.06 166 PRO A N 1
ATOM 1291 C CA . PRO A 1 166 ? 4.715 -18.670 -17.615 1.00 44.06 166 PRO A CA 1
ATOM 1292 C C . PRO A 1 166 ? 4.193 -19.469 -18.805 1.00 44.06 166 PRO A C 1
ATOM 1294 O O . PRO A 1 166 ? 4.682 -20.565 -19.077 1.00 44.06 166 PRO A O 1
ATOM 1297 N N . VAL A 1 167 ? 3.127 -18.970 -19.438 1.00 52.69 167 VAL A N 1
ATOM 1298 C CA . VAL A 1 167 ? 2.526 -19.617 -20.593 1.00 52.69 167 VAL A CA 1
ATOM 1299 C C . VAL A 1 167 ? 3.527 -19.372 -21.695 1.00 52.69 167 VAL A C 1
ATOM 1301 O O . VAL A 1 167 ? 3.615 -18.289 -22.260 1.00 52.69 167 VAL A O 1
ATOM 1304 N N . GLY A 1 168 ? 4.362 -20.383 -21.888 1.00 55.47 168 GLY A N 1
ATOM 1305 C CA . GLY A 1 168 ? 5.033 -20.646 -23.135 1.00 55.47 168 GLY A CA 1
ATOM 1306 C C . GLY A 1 168 ? 5.899 -19.511 -23.662 1.00 55.47 168 GLY A C 1
ATOM 1307 O O . GLY A 1 168 ? 5.586 -18.908 -24.682 1.00 55.47 168 GLY A O 1
ATOM 1308 N N . TRP A 1 169 ? 7.132 -19.445 -23.160 1.00 45.91 169 TRP A N 1
ATOM 1309 C CA . TRP A 1 169 ? 8.271 -19.171 -24.050 1.00 45.91 169 TRP A CA 1
ATOM 1310 C C . TRP A 1 169 ? 8.369 -20.198 -25.213 1.00 45.91 169 TRP A C 1
ATOM 1312 O O . TRP A 1 169 ? 9.203 -20.051 -26.102 1.00 45.91 169 TRP A O 1
ATOM 1322 N N . SER A 1 170 ? 7.491 -21.211 -25.254 1.00 54.34 170 SER A N 1
ATOM 1323 C CA . SER A 1 170 ? 7.311 -22.180 -26.340 1.00 54.34 170 SER A CA 1
ATOM 1324 C C . SER A 1 170 ? 6.954 -21.566 -27.698 1.00 54.34 170 SER A C 1
ATOM 1326 O O . SER A 1 170 ? 7.139 -22.231 -28.714 1.00 54.34 170 SER A O 1
ATOM 1328 N N . LEU A 1 171 ? 6.461 -20.323 -27.756 1.00 52.31 171 LEU A N 1
ATOM 1329 C CA . LEU A 1 171 ? 6.255 -19.626 -29.034 1.00 52.31 171 LEU A CA 1
ATOM 1330 C C . LEU A 1 171 ? 7.532 -18.946 -29.542 1.00 52.31 171 LEU A C 1
ATOM 1332 O O . LEU A 1 171 ? 7.730 -18.839 -30.749 1.00 52.31 171 LEU A O 1
ATOM 1336 N N . VAL A 1 172 ? 8.436 -18.556 -28.640 1.00 53.19 172 VAL A N 1
ATOM 1337 C CA . VAL A 1 172 ? 9.712 -17.922 -29.002 1.00 53.19 172 VAL A CA 1
ATOM 1338 C C . VAL A 1 172 ? 10.702 -18.960 -29.546 1.00 53.19 172 VAL A C 1
ATOM 1340 O O . VAL A 1 172 ? 11.476 -18.646 -30.448 1.00 53.19 172 VAL A O 1
ATOM 1343 N N . SER A 1 173 ? 10.636 -20.222 -29.094 1.00 56.72 173 SER A N 1
ATOM 1344 C CA . SER A 1 173 ? 11.496 -21.286 -29.642 1.00 56.72 173 SER A CA 1
ATOM 1345 C C . SER A 1 173 ? 11.166 -21.646 -31.097 1.00 56.72 173 SER A C 1
ATOM 1347 O O . SER A 1 173 ? 12.061 -22.058 -31.834 1.00 56.72 173 SER A O 1
ATOM 1349 N N . LYS A 1 174 ? 9.920 -21.429 -31.543 1.00 52.97 174 LYS A N 1
ATOM 1350 C CA . LYS A 1 174 ? 9.495 -21.693 -32.928 1.00 52.97 174 LYS A CA 1
ATOM 1351 C C . LYS A 1 174 ? 10.008 -20.664 -33.937 1.00 52.97 174 LYS A C 1
ATOM 1353 O O . LYS A 1 174 ? 10.103 -20.986 -35.114 1.00 52.97 174 LYS A O 1
ATOM 1358 N N . LEU A 1 175 ? 10.381 -19.462 -33.495 1.00 49.47 175 LEU A N 1
ATOM 1359 C CA . LEU A 1 175 ? 10.889 -18.410 -34.384 1.00 49.47 175 LEU A CA 1
ATOM 1360 C C . LEU A 1 175 ? 12.402 -18.523 -34.647 1.00 49.47 175 LEU A C 1
ATOM 1362 O O . LEU A 1 175 ? 12.902 -17.973 -35.620 1.00 49.47 175 LEU A O 1
ATOM 1366 N N . VAL A 1 176 ? 13.138 -19.246 -33.796 1.00 54.00 176 VAL A N 1
ATOM 1367 C CA . VAL A 1 176 ? 14.608 -19.356 -33.880 1.00 54.00 176 VAL A CA 1
ATOM 1368 C C . VAL A 1 176 ? 15.070 -20.600 -34.659 1.00 54.00 176 VAL A C 1
ATOM 1370 O O . VAL A 1 176 ? 16.237 -20.691 -35.030 1.00 54.00 176 VAL A O 1
ATOM 1373 N N . GLN A 1 177 ? 14.180 -21.553 -34.961 1.00 51.75 177 GLN A N 1
ATOM 1374 C CA . GLN A 1 177 ? 14.559 -22.827 -35.596 1.00 51.75 177 GLN A CA 1
ATOM 1375 C C . GLN A 1 177 ? 14.364 -22.912 -37.121 1.00 51.75 177 GLN A C 1
ATOM 1377 O O . GLN A 1 177 ? 14.617 -23.974 -37.688 1.00 51.75 177 GLN A O 1
ATOM 1382 N N . SER A 1 178 ? 13.993 -21.842 -37.834 1.00 53.47 178 SER A N 1
ATOM 1383 C CA . SER A 1 178 ? 13.948 -21.901 -39.305 1.00 53.47 178 SER A CA 1
ATOM 1384 C C . SER A 1 178 ? 15.359 -21.793 -39.908 1.00 53.47 178 SER A C 1
ATOM 1386 O O . SER A 1 178 ? 15.800 -20.716 -40.311 1.00 53.47 178 SER A O 1
ATOM 1388 N N . LYS A 1 179 ? 16.096 -22.908 -39.959 1.00 53.97 179 LYS A N 1
ATOM 1389 C CA . LYS A 1 179 ? 17.285 -23.038 -40.817 1.00 53.97 179 LYS A CA 1
ATOM 1390 C C . LYS A 1 179 ? 16.837 -23.355 -42.254 1.00 53.97 179 LYS A C 1
ATOM 1392 O O . LYS A 1 179 ? 15.988 -24.231 -42.417 1.00 53.97 179 LYS A O 1
ATOM 1397 N N . PRO A 1 180 ? 17.386 -22.701 -43.293 1.00 51.41 180 PRO A N 1
ATOM 1398 C CA . PRO A 1 180 ? 17.100 -23.064 -44.674 1.00 51.41 180 PRO A CA 1
ATOM 1399 C C . PRO A 1 180 ? 17.833 -24.367 -45.020 1.00 51.41 180 PRO A C 1
ATOM 1401 O O . PRO A 1 180 ? 19.053 -24.458 -44.896 1.00 51.41 180 PRO A O 1
ATOM 1404 N N . VAL A 1 181 ? 17.080 -25.384 -45.438 1.00 48.25 181 VAL A N 1
ATOM 1405 C CA . VAL A 1 181 ? 17.634 -26.602 -46.039 1.00 48.25 181 VAL A CA 1
ATOM 1406 C C . VAL A 1 181 ? 17.973 -26.270 -47.490 1.00 48.25 181 VAL A C 1
ATOM 1408 O O . VAL A 1 181 ? 17.073 -26.134 -48.317 1.00 48.25 181 VAL A O 1
ATOM 1411 N N . TYR A 1 182 ? 19.259 -26.114 -47.799 1.00 47.47 182 TYR A N 1
ATOM 1412 C CA . TYR A 1 182 ? 19.727 -26.143 -49.182 1.00 47.47 182 TYR A CA 1
ATOM 1413 C C . TYR A 1 182 ? 19.669 -27.593 -49.667 1.00 47.47 182 TYR A C 1
ATOM 1415 O O . TYR A 1 182 ? 20.282 -28.475 -49.070 1.00 47.47 182 TYR A O 1
ATOM 1423 N N . LYS A 1 183 ? 18.883 -27.841 -50.718 1.00 49.12 183 LYS A N 1
ATOM 1424 C CA . LYS A 1 183 ? 18.923 -29.094 -51.473 1.00 49.12 183 LYS A CA 1
ATOM 1425 C C . LYS A 1 183 ? 20.041 -28.969 -52.504 1.00 49.12 183 LYS A C 1
ATOM 1427 O O . LYS A 1 183 ? 19.931 -28.141 -53.405 1.00 49.12 183 LYS A O 1
ATOM 1432 N N . GLU A 1 184 ? 21.093 -29.766 -52.364 1.00 42.94 184 GLU A N 1
ATOM 1433 C CA . GLU A 1 184 ? 21.980 -30.068 -53.488 1.00 42.94 184 GLU A CA 1
ATOM 1434 C C . GLU A 1 184 ? 21.213 -30.948 -54.481 1.00 42.94 184 GLU A C 1
ATOM 1436 O O . GLU A 1 184 ? 20.549 -31.913 -54.097 1.00 42.94 184 GLU A O 1
ATOM 1441 N N . ILE A 1 185 ? 21.252 -30.552 -55.751 1.00 48.88 185 ILE A N 1
ATOM 1442 C CA . ILE A 1 185 ? 20.725 -31.303 -56.888 1.00 48.88 185 ILE A CA 1
ATOM 1443 C C . ILE A 1 185 ? 21.941 -32.003 -57.500 1.00 48.88 185 ILE A C 1
ATOM 1445 O O . ILE A 1 185 ? 22.906 -31.324 -57.851 1.00 48.88 185 ILE A O 1
ATOM 1449 N N . THR A 1 186 ? 21.912 -33.333 -57.577 1.00 55.03 186 THR A N 1
ATOM 1450 C CA . THR A 1 186 ? 22.754 -34.117 -58.496 1.00 55.03 186 THR A CA 1
ATOM 1451 C C . THR A 1 186 ? 21.911 -34.482 -59.703 1.00 55.03 186 THR A C 1
ATOM 1453 O O . THR A 1 186 ? 20.724 -34.818 -59.482 1.00 55.03 186 THR A O 1
#

Sequence (186 aa):
MKAKSHARSNSLPSKSHPVVADVEDKLRRLRALEATSSSPSSLCKNLATLKEMYECADNLLHSSKDALSQIKGCVRDFESSLRRKIRCKSSLVNVIREYFISRKQVNKIVCNCFGNLKRMQKSNATLVESDDDLVALASMLNEVEAVSLTVFKSLLSFFYSPKSKPVGWSLVSKLVQSKPVYKEIT